Protein AF-A0A5V7VT67-F1 (afdb_monomer)

Radius of gyration: 18.57 Å; Cα contacts (8 Å, |Δi|>4): 199; chains: 1; bounding box: 47×38×55 Å

Secondary structure (DSSP, 8-state):
--THHHHHHHHHHHHTT----EEEPPHHHHHHHTTS--SSEEEETTEEEESSHHHHHHHHHHHHHHH--TTSTTHHHHHHHHHHHHHHHHTTT--SHHHHHHHTTTTTS-HHHHHHHSS--HHHHHHHHHHHHHH-S---HHHHHHHHHHHHHHTTT-----HHHHHHHHT-HHHHHHHHHHHH--

Sequence (186 aa):
MNDNIVQNIAHKLFLARSDMLEHELTEQELSFLLKEKSEGYCLKGNKLIFSSYEDRDHYVVRHYFSEIDSDRTDAEKTIILTAVSIWKKSLRGDRSTAGLFLSLYEDKINVWQALLTSECSQYEATFLADQFIKHSRNIDINSLFHFFSTIYNKYNKYVGTFILLGERLANSPQKCHEIINRFYSD

pLDDT: mean 88.52, std 9.09, range [41.62, 96.62]

Mean predicted aligned error: 5.44 Å

Solvent-accessible surface area (backbone atoms only — not comparable to full-atom values): 10599 Å² total; per-residue (Å²): 143,71,75,54,62,65,14,51,51,31,38,50,37,56,75,66,69,49,96,56,53,63,44,82,48,52,75,68,56,46,66,55,55,75,77,53,88,72,76,52,40,49,76,59,88,62,28,44,33,36,75,42,69,66,41,32,40,57,30,29,35,49,42,60,54,74,73,53,66,74,87,46,97,58,25,70,62,53,50,54,53,47,32,51,51,46,41,69,65,29,78,84,80,61,77,40,58,29,6,48,40,50,36,77,36,58,92,78,45,62,63,70,59,51,44,72,73,43,92,58,51,71,64,56,34,34,45,45,49,21,17,21,56,56,52,39,96,67,88,56,63,67,62,51,52,51,51,49,54,49,45,19,68,75,51,81,67,45,79,71,64,57,65,42,43,49,61,52,42,74,79,30,65,67,60,50,52,53,53,53,48,55,77,72,52,130

Nearest PDB structures (foldseek):
  7bdv-assembly1_A  TM=3.987E-01  e=2.843E+00  Sulfobacillus thermosulfidooxidans

Organism: Salmonella hadar (NCBI:txid149385)

Foldseek 3Di:
DQLVLLLVVLQVCLQVLDPAQKDQADPVSVVSVVPDDDDQWDDDPRMIGGPDNVSSLLSPLVSVVVVQDCVDPCRLQVLLVVLLVSVVSNVPPDQASSLQSVQVCVVPDPLLVSLLPHPDDLQSSLSSVLNVVLNHPDDDLVSVVVSQVSSCVVPVRDRYDRVSNVVNVVPPVVVVVVNVVVVVPD

Structure (mmCIF, N/CA/C/O backbone):
data_AF-A0A5V7VT67-F1
#
_entry.id   AF-A0A5V7VT67-F1
#
loop_
_atom_site.group_PDB
_atom_site.id
_atom_site.type_symbol
_atom_site.label_atom_id
_atom_site.label_alt_id
_atom_site.label_comp_id
_atom_site.label_asym_id
_atom_site.label_entity_id
_atom_site.label_seq_id
_atom_site.pdbx_PDB_ins_code
_atom_site.Cartn_x
_atom_site.Cartn_y
_atom_site.Cartn_z
_atom_site.occupancy
_atom_site.B_iso_or_equiv
_atom_site.auth_seq_id
_atom_site.auth_comp_id
_atom_site.auth_asym_id
_atom_site.auth_atom_id
_atom_site.pdbx_PDB_model_num
ATOM 1 N N . MET A 1 1 ? -22.131 6.651 6.616 1.00 41.62 1 MET A N 1
ATOM 2 C CA . MET A 1 1 ? -21.021 7.522 7.059 1.00 41.62 1 MET A CA 1
ATOM 3 C C . MET A 1 1 ? -20.444 6.956 8.362 1.00 41.62 1 MET A C 1
ATOM 5 O O . MET A 1 1 ? -20.386 7.656 9.360 1.00 41.62 1 MET A O 1
ATOM 9 N N . ASN A 1 2 ? -20.087 5.666 8.353 1.00 47.50 2 ASN A N 1
ATOM 10 C CA . ASN A 1 2 ? -19.849 4.855 9.560 1.00 47.50 2 ASN A CA 1
ATOM 11 C C . ASN A 1 2 ? -18.431 4.265 9.621 1.00 47.50 2 ASN A C 1
ATOM 13 O O . ASN A 1 2 ? -17.873 4.111 10.695 1.00 47.50 2 ASN A O 1
ATOM 17 N N . ASP A 1 3 ? -17.777 4.128 8.470 1.00 58.66 3 ASP A N 1
ATOM 18 C CA . ASP A 1 3 ? -16.381 3.704 8.343 1.00 58.66 3 ASP A CA 1
ATOM 19 C C . ASP A 1 3 ? -15.344 4.630 9.022 1.00 58.66 3 ASP A C 1
ATOM 21 O O . ASP A 1 3 ? -14.165 4.298 9.074 1.00 58.66 3 ASP A O 1
ATOM 25 N N . ASN A 1 4 ? -15.742 5.781 9.573 1.00 81.19 4 ASN A N 1
ATOM 26 C CA . ASN A 1 4 ? -14.805 6.812 10.022 1.00 81.19 4 ASN A CA 1
ATOM 27 C C . ASN A 1 4 ? -14.192 6.539 11.414 1.00 81.19 4 ASN A C 1
ATOM 29 O O . ASN A 1 4 ? -13.040 6.885 11.651 1.00 81.19 4 ASN A O 1
ATOM 33 N N . ILE A 1 5 ? -14.907 5.913 12.360 1.00 90.25 5 ILE A N 1
ATOM 34 C CA . ILE A 1 5 ? -14.393 5.791 13.743 1.00 90.25 5 ILE A CA 1
ATOM 35 C C . ILE A 1 5 ? -13.188 4.846 13.801 1.00 90.25 5 ILE A C 1
ATOM 37 O O . ILE A 1 5 ? -12.130 5.232 14.299 1.00 90.25 5 ILE A O 1
ATOM 41 N N . VAL A 1 6 ? -13.316 3.637 13.247 1.00 92.25 6 VAL A N 1
ATOM 42 C CA . VAL A 1 6 ? -12.220 2.652 13.233 1.00 92.25 6 VAL A CA 1
ATOM 43 C C . VAL A 1 6 ? -11.033 3.167 12.417 1.00 92.25 6 VAL A C 1
ATOM 45 O O . VAL A 1 6 ? -9.892 3.039 12.853 1.00 92.25 6 VAL A O 1
ATOM 48 N N . GLN A 1 7 ? -11.295 3.820 11.279 1.00 93.06 7 GLN A N 1
ATOM 49 C CA . GLN A 1 7 ? -10.270 4.465 10.452 1.00 93.06 7 GLN A CA 1
ATOM 50 C C . GLN A 1 7 ? -9.509 5.554 11.212 1.00 93.06 7 GLN A C 1
ATOM 52 O O . GLN A 1 7 ? -8.279 5.547 11.220 1.00 93.06 7 GLN A O 1
ATOM 57 N N . ASN A 1 8 ? -10.215 6.438 11.922 1.00 92.44 8 ASN A N 1
ATOM 58 C CA . ASN A 1 8 ? -9.595 7.478 12.744 1.00 92.44 8 ASN A CA 1
ATOM 59 C C . ASN A 1 8 ? -8.757 6.891 13.878 1.00 92.44 8 ASN A C 1
ATOM 61 O O . ASN A 1 8 ? -7.679 7.401 14.173 1.00 92.44 8 ASN A O 1
ATOM 65 N N . ILE A 1 9 ? -9.232 5.827 14.526 1.00 93.25 9 ILE A N 1
ATOM 66 C CA . ILE A 1 9 ? -8.475 5.138 15.576 1.00 93.25 9 ILE A CA 1
ATOM 67 C C . ILE A 1 9 ? -7.206 4.510 14.988 1.00 93.25 9 ILE A C 1
ATOM 69 O O . ILE A 1 9 ? -6.116 4.732 15.517 1.00 93.25 9 ILE A O 1
ATOM 73 N N . ALA A 1 10 ? -7.322 3.781 13.875 1.00 92.69 10 ALA A N 1
ATOM 74 C CA . ALA A 1 10 ? -6.186 3.169 13.189 1.00 92.69 10 ALA A CA 1
ATOM 75 C C . ALA A 1 10 ? -5.144 4.221 12.789 1.00 92.69 10 ALA A C 1
ATOM 77 O O . ALA A 1 10 ? -3.955 4.064 13.071 1.00 92.69 10 ALA A O 1
ATOM 78 N N . HIS A 1 11 ? -5.595 5.330 12.200 1.00 92.62 11 HIS A N 1
ATOM 79 C CA . HIS A 1 11 ? -4.742 6.447 11.806 1.00 92.62 11 HIS A CA 1
ATOM 80 C C . HIS A 1 11 ? -4.062 7.119 13.000 1.00 92.62 11 HIS A C 1
ATOM 82 O O . HIS A 1 11 ? -2.856 7.357 12.957 1.00 92.62 11 HIS A O 1
ATOM 88 N N . LYS A 1 12 ? -4.782 7.350 14.106 1.00 92.31 12 LYS A N 1
ATOM 89 C CA . LYS A 1 12 ? -4.193 7.863 15.355 1.00 92.31 12 LYS A CA 1
ATOM 90 C C . LYS A 1 12 ? -3.083 6.946 15.869 1.00 92.31 12 LYS A C 1
ATOM 92 O O . LYS A 1 12 ? -1.998 7.434 16.184 1.00 92.31 12 LYS A O 1
ATOM 97 N N . LEU A 1 13 ? -3.324 5.633 15.930 1.00 90.56 13 LEU A N 1
ATOM 98 C CA . LEU A 1 13 ? -2.317 4.654 16.361 1.00 90.56 13 LEU A CA 1
ATOM 99 C C . LEU A 1 13 ? -1.099 4.644 15.426 1.00 90.56 13 LEU A C 1
ATOM 101 O O . LEU A 1 13 ? 0.042 4.638 15.894 1.00 90.56 13 LEU A O 1
ATOM 105 N N . PHE A 1 14 ? -1.338 4.714 14.116 1.00 89.69 14 PHE A N 1
ATOM 106 C CA . PHE A 1 14 ? -0.296 4.807 13.096 1.00 89.69 14 PHE A CA 1
ATOM 107 C C . PHE A 1 14 ? 0.573 6.061 13.271 1.00 89.69 14 PHE A C 1
ATOM 109 O O . PHE A 1 14 ? 1.803 5.979 13.314 1.00 89.69 14 PHE A O 1
ATOM 116 N N . LEU A 1 15 ? -0.048 7.231 13.451 1.00 88.81 15 LEU A N 1
ATOM 117 C CA . LEU A 1 15 ? 0.659 8.498 13.655 1.00 88.81 15 LEU A CA 1
ATOM 118 C C . LEU A 1 15 ? 1.426 8.551 14.977 1.00 88.81 15 LEU A C 1
ATOM 120 O O . LEU A 1 15 ? 2.502 9.153 15.027 1.00 88.81 15 LEU A O 1
ATOM 124 N N . ALA A 1 16 ? 0.910 7.900 16.021 1.00 87.06 16 ALA A N 1
ATOM 125 C CA . ALA A 1 16 ? 1.591 7.770 17.304 1.00 87.06 16 ALA A CA 1
ATOM 126 C C . ALA A 1 16 ? 2.873 6.922 17.217 1.00 87.06 16 ALA A C 1
ATOM 128 O O . ALA A 1 16 ? 3.646 6.908 18.174 1.00 87.06 16 ALA A O 1
ATOM 129 N N . ARG A 1 17 ? 3.123 6.244 16.080 1.00 73.69 17 ARG A N 1
ATOM 130 C CA . ARG A 1 17 ? 4.241 5.300 15.885 1.00 73.69 17 ARG A CA 1
ATOM 131 C C . ARG A 1 17 ? 4.293 4.256 16.998 1.00 73.69 17 ARG A C 1
ATOM 133 O O . ARG A 1 17 ? 5.369 3.885 17.463 1.00 73.69 17 ARG A O 1
ATOM 140 N N . SER A 1 18 ? 3.113 3.857 17.457 1.00 67.50 18 SER A N 1
ATOM 141 C CA . SER A 1 18 ? 2.959 2.895 18.528 1.00 67.50 18 SER A CA 1
ATOM 142 C C . SER A 1 18 ? 2.913 1.491 17.936 1.00 67.50 18 SER A C 1
ATOM 144 O O . SER A 1 18 ? 2.167 1.246 16.986 1.00 67.50 18 SER A O 1
ATOM 146 N N . ASP A 1 19 ? 3.636 0.554 18.545 1.00 73.62 19 ASP A N 1
ATOM 147 C CA . ASP A 1 19 ? 3.486 -0.889 18.296 1.00 73.62 19 ASP A CA 1
ATOM 148 C C . ASP A 1 19 ? 2.184 -1.437 18.929 1.00 73.62 19 ASP A C 1
ATOM 150 O O . ASP A 1 19 ? 2.008 -2.634 19.141 1.00 73.62 19 ASP A O 1
ATOM 154 N N . MET A 1 20 ? 1.251 -0.549 19.286 1.00 84.38 20 MET A N 1
ATOM 155 C CA . MET A 1 20 ? -0.040 -0.909 19.852 1.00 84.38 20 MET A CA 1
ATOM 156 C C . MET A 1 20 ? -1.052 -1.201 18.747 1.00 84.38 20 MET A C 1
ATOM 158 O O . MET A 1 20 ? -1.297 -0.389 17.853 1.00 84.38 20 MET A O 1
ATOM 162 N N . LEU A 1 21 ? -1.694 -2.359 18.881 1.00 90.00 21 LEU A N 1
ATOM 163 C CA . LEU A 1 21 ? -2.899 -2.740 18.145 1.00 90.00 21 LEU A CA 1
ATOM 164 C C . LEU A 1 21 ? -4.177 -2.414 18.924 1.00 90.00 21 LEU A C 1
ATOM 166 O O . LEU A 1 21 ? -5.271 -2.696 18.448 1.00 90.00 21 LEU A O 1
ATOM 170 N N . GLU A 1 22 ? -4.052 -1.842 20.120 1.00 93.44 22 GLU A N 1
ATOM 171 C CA . GLU A 1 22 ? -5.179 -1.534 20.990 1.00 93.44 22 GLU A CA 1
ATOM 172 C C . GLU A 1 22 ? -5.379 -0.031 21.183 1.00 93.44 22 GLU A C 1
ATOM 174 O O . GLU A 1 22 ? -4.426 0.745 21.254 1.00 93.44 22 GLU A O 1
ATOM 179 N N . HIS A 1 23 ? -6.645 0.361 21.299 1.00 94.00 23 HIS A N 1
ATOM 180 C CA . HIS A 1 23 ? -7.065 1.712 21.631 1.00 94.00 23 HIS A CA 1
ATOM 181 C C . HIS A 1 23 ? -8.151 1.673 22.702 1.00 94.00 23 HIS A C 1
ATOM 183 O O . HIS A 1 23 ? -9.117 0.916 22.588 1.00 94.00 23 HIS A O 1
ATOM 189 N N . GLU A 1 24 ? -7.991 2.499 23.732 1.00 95.19 24 GLU A N 1
ATOM 190 C CA . GLU A 1 24 ? -9.027 2.724 24.731 1.00 95.19 24 GLU A CA 1
ATOM 191 C C . GLU A 1 24 ? -10.097 3.657 24.163 1.00 95.19 24 GLU A C 1
ATOM 193 O O . GLU A 1 24 ? -9.800 4.762 23.717 1.00 95.19 24 GLU A O 1
ATOM 198 N N . LEU A 1 25 ? -11.336 3.178 24.155 1.00 93.50 25 LEU A N 1
ATOM 199 C CA . LEU A 1 25 ? -12.493 3.846 23.584 1.00 93.50 25 LEU A CA 1
ATOM 200 C C . LEU A 1 25 ? -13.140 4.763 24.612 1.00 93.50 25 LEU A C 1
ATOM 202 O O . LEU A 1 25 ? -13.352 4.392 25.771 1.00 93.50 25 LEU A O 1
ATOM 206 N N . THR A 1 26 ? -13.567 5.928 24.145 1.00 92.88 26 THR A N 1
ATOM 207 C CA . THR A 1 26 ? -14.557 6.735 24.859 1.00 92.88 26 THR A CA 1
ATOM 208 C C . THR A 1 26 ? -15.915 6.026 24.879 1.00 92.88 26 THR A C 1
ATOM 210 O O . THR A 1 26 ? -16.225 5.207 24.009 1.00 92.88 26 THR A O 1
ATOM 213 N N . GLU A 1 27 ? -16.777 6.371 25.842 1.00 89.75 27 GLU A N 1
ATOM 214 C CA . GLU A 1 27 ? -18.148 5.834 25.903 1.00 89.75 27 GLU A CA 1
ATOM 215 C C . GLU A 1 27 ? -18.918 6.073 24.596 1.00 89.75 27 GLU A C 1
ATOM 217 O O . GLU A 1 27 ? -19.663 5.207 24.131 1.00 89.75 27 GLU A O 1
ATOM 222 N N . GLN A 1 28 ? -18.687 7.230 23.966 1.00 88.94 28 GLN A N 1
ATOM 223 C CA . GLN A 1 28 ? -19.286 7.570 22.684 1.00 88.94 28 GLN A CA 1
ATOM 224 C C . GLN A 1 28 ? -18.809 6.616 21.582 1.00 88.94 28 GLN A C 1
ATOM 226 O O . GLN A 1 28 ? -19.652 6.004 20.926 1.00 88.94 28 GLN A O 1
ATOM 231 N N . GLU A 1 29 ? -17.498 6.434 21.397 1.00 90.81 29 GLU A N 1
ATOM 232 C CA . GLU A 1 29 ? -16.946 5.522 20.380 1.00 90.81 29 GLU A CA 1
ATOM 233 C C . GLU A 1 29 ? -17.426 4.081 20.594 1.00 90.81 29 GLU A C 1
ATOM 235 O O . GLU A 1 29 ? -17.870 3.434 19.644 1.00 90.81 29 GLU A O 1
ATOM 240 N N . LEU A 1 30 ? -17.431 3.600 21.841 1.00 89.94 30 LEU A N 1
ATOM 241 C CA . LEU A 1 30 ? -17.922 2.263 22.178 1.00 89.94 30 LEU A CA 1
ATOM 242 C C . LEU A 1 30 ? -19.398 2.084 21.790 1.00 89.94 30 LEU A C 1
ATOM 244 O O . LEU A 1 30 ? -19.764 1.067 21.200 1.00 89.94 30 LEU A O 1
ATOM 248 N N . SER A 1 31 ? -20.246 3.079 22.068 1.00 87.19 31 SER A N 1
ATOM 249 C CA . SER A 1 31 ? -21.679 3.016 21.750 1.00 87.19 31 SER A CA 1
ATOM 250 C C . SER A 1 31 ? -21.968 2.910 20.246 1.00 87.19 31 SER A C 1
ATOM 252 O O . SER A 1 31 ? -22.955 2.280 19.849 1.00 87.19 31 SER A O 1
ATOM 254 N N . PHE A 1 32 ? -21.108 3.503 19.411 1.00 85.81 32 PHE A N 1
ATOM 255 C CA . PHE A 1 32 ? -21.197 3.402 17.957 1.00 85.81 32 PHE A CA 1
ATOM 256 C C . PHE A 1 32 ? -20.703 2.041 17.465 1.00 85.81 32 PHE A C 1
ATOM 258 O O . PHE A 1 32 ? -21.410 1.373 16.711 1.00 85.81 32 PHE A O 1
ATOM 265 N N . LEU A 1 33 ? -19.539 1.599 17.944 1.00 87.25 33 LEU A N 1
ATOM 266 C CA . LEU A 1 33 ? -18.885 0.377 17.467 1.00 87.25 33 LEU A CA 1
ATOM 267 C C . LEU A 1 33 ? -19.637 -0.905 17.844 1.00 87.25 33 LEU A C 1
ATOM 269 O O . LEU A 1 33 ? -19.573 -1.882 17.104 1.00 87.25 33 LEU A O 1
ATOM 273 N N . LEU A 1 34 ? -20.401 -0.908 18.942 1.00 83.12 34 LEU A N 1
ATOM 274 C CA . LEU A 1 34 ? -21.242 -2.051 19.335 1.00 83.12 34 LEU A CA 1
ATOM 275 C C . LEU A 1 34 ? -22.323 -2.414 18.302 1.00 83.12 34 LEU A C 1
ATOM 277 O O . LEU A 1 34 ? -22.901 -3.497 18.379 1.00 83.12 34 LEU A O 1
ATOM 281 N N . LYS A 1 35 ? -22.629 -1.516 17.361 1.00 76.31 35 LYS A N 1
ATOM 282 C CA . LYS A 1 35 ? -23.665 -1.711 16.336 1.00 76.31 35 LYS A CA 1
ATOM 283 C C . LYS A 1 35 ? -23.096 -2.127 14.979 1.00 76.31 35 LYS A C 1
ATOM 285 O O . LYS A 1 35 ? -23.872 -2.360 14.054 1.00 76.31 35 LYS A O 1
ATOM 290 N N . GLU A 1 36 ? -21.775 -2.199 14.846 1.00 71.12 36 GLU A N 1
ATOM 291 C CA . GLU A 1 36 ? -21.097 -2.449 13.576 1.00 71.12 36 GLU A CA 1
ATOM 292 C C . GLU A 1 36 ? -20.563 -3.876 13.478 1.00 71.12 36 GLU A C 1
ATOM 294 O O . GLU A 1 36 ? -20.222 -4.522 14.470 1.00 71.12 36 GLU A O 1
ATOM 299 N N . LYS A 1 37 ? -20.494 -4.384 12.245 1.00 72.69 37 LYS A N 1
ATOM 300 C CA . LYS A 1 37 ? -19.852 -5.665 11.971 1.00 72.69 37 LYS A CA 1
ATOM 301 C C . LYS A 1 37 ? -18.341 -5.463 12.048 1.00 72.69 37 LYS A C 1
ATOM 303 O O . LYS A 1 37 ? -17.787 -4.686 11.280 1.00 72.69 37 LYS A O 1
ATOM 308 N N . SER A 1 38 ? -17.685 -6.188 12.944 1.00 76.12 38 SER A N 1
ATOM 309 C CA . SER A 1 38 ? -16.236 -6.125 13.095 1.00 76.12 38 SER A CA 1
ATOM 310 C C . SER A 1 38 ? -15.533 -7.023 12.072 1.00 76.12 38 SER A C 1
ATOM 312 O O . SER A 1 38 ? -15.756 -8.236 12.053 1.00 76.12 38 SER A O 1
ATOM 314 N N . GLU A 1 39 ? -14.659 -6.444 11.254 1.00 85.38 39 GLU A N 1
ATOM 315 C CA . GLU A 1 39 ? -13.743 -7.161 10.360 1.00 85.38 39 GLU A CA 1
ATOM 316 C C . GLU A 1 39 ? -12.315 -6.682 10.642 1.00 85.38 39 GLU A C 1
ATOM 318 O O . GLU A 1 39 ? -12.064 -5.480 10.696 1.00 85.38 39 GLU A O 1
ATOM 323 N N . GLY A 1 40 ? -11.383 -7.596 10.913 1.00 89.56 40 GLY A N 1
ATOM 324 C CA . GLY A 1 40 ? -9.996 -7.242 11.251 1.00 89.56 40 GLY A CA 1
ATOM 325 C C . GLY A 1 40 ? -9.779 -6.646 12.656 1.00 89.56 40 GLY A C 1
ATOM 326 O O . GLY A 1 40 ? -8.642 -6.402 13.052 1.00 89.56 40 GLY A O 1
ATOM 327 N N . TYR A 1 41 ? -10.820 -6.463 13.474 1.00 92.31 41 TYR A N 1
ATOM 328 C CA . TYR A 1 41 ? -10.697 -6.034 14.876 1.00 92.31 41 TYR A CA 1
ATOM 329 C C . TYR A 1 41 ? -11.755 -6.688 15.772 1.00 92.31 41 TYR A C 1
ATOM 331 O O . TYR A 1 41 ? -12.722 -7.272 15.287 1.00 92.31 41 TYR A O 1
ATOM 339 N N . CYS A 1 42 ? -11.591 -6.575 17.090 1.00 92.31 42 CYS A N 1
ATOM 340 C CA . CYS A 1 42 ? -12.600 -6.951 18.075 1.00 92.31 42 CYS A CA 1
ATOM 341 C C . CYS A 1 42 ? -12.735 -5.897 19.184 1.00 92.31 42 CYS A C 1
ATOM 343 O O . CYS A 1 42 ? -11.854 -5.057 19.384 1.00 92.31 42 CYS A O 1
ATOM 345 N N . LEU A 1 43 ? -13.858 -5.943 19.905 1.00 92.88 43 LEU A N 1
ATOM 346 C CA . LEU A 1 43 ? -14.099 -5.120 21.089 1.00 92.88 43 LEU A CA 1
ATOM 347 C C . LEU A 1 43 ? -13.943 -5.974 22.349 1.00 92.88 43 LEU A C 1
ATOM 349 O O . LEU A 1 43 ? -14.569 -7.030 22.468 1.00 92.88 43 LEU A O 1
ATOM 353 N N . LYS A 1 44 ? -13.133 -5.517 23.307 1.00 90.88 44 LYS A N 1
ATOM 354 C CA . LYS A 1 44 ? -12.950 -6.181 24.606 1.00 90.88 44 LYS A CA 1
ATOM 355 C C . LYS A 1 44 ? -13.018 -5.154 25.731 1.00 90.88 44 LYS A C 1
ATOM 357 O O . LYS A 1 44 ? -12.085 -4.383 25.935 1.00 90.88 44 LYS A O 1
ATOM 362 N N . GLY A 1 45 ? -14.123 -5.158 26.476 1.00 89.06 45 GLY A N 1
ATOM 363 C CA . GLY A 1 45 ? -14.395 -4.113 27.465 1.00 89.06 45 GLY A CA 1
ATOM 364 C C . GLY A 1 45 ? -14.538 -2.753 26.779 1.00 89.06 45 GLY A C 1
ATOM 365 O O . GLY A 1 45 ? -15.305 -2.626 25.830 1.00 89.06 45 GLY A O 1
ATOM 366 N N . ASN A 1 46 ? -13.768 -1.762 27.227 1.00 92.56 46 ASN A N 1
ATOM 367 C CA . ASN A 1 46 ? -13.692 -0.433 26.618 1.00 92.56 46 ASN A CA 1
ATOM 368 C C . ASN A 1 46 ? -12.563 -0.310 25.579 1.00 92.56 46 ASN A C 1
ATOM 370 O O . ASN A 1 46 ? -12.120 0.797 25.307 1.00 92.56 46 ASN A O 1
ATOM 374 N N . LYS A 1 47 ? -12.060 -1.412 25.013 1.00 94.31 47 LYS A N 1
ATOM 375 C CA . LYS A 1 47 ? -10.973 -1.374 24.027 1.00 94.31 47 LYS A CA 1
ATOM 376 C C . LYS A 1 47 ? -11.412 -1.864 22.656 1.00 94.31 47 LYS A C 1
ATOM 378 O O . LYS A 1 47 ? -12.115 -2.871 22.560 1.00 94.31 47 LYS A O 1
ATOM 383 N N . LEU A 1 48 ? -10.909 -1.203 21.616 1.00 94.31 48 LEU A N 1
ATOM 384 C CA . LEU A 1 48 ? -10.819 -1.748 20.262 1.00 94.31 48 LEU A CA 1
ATOM 385 C C . LEU A 1 48 ? -9.433 -2.364 20.080 1.00 94.31 48 LEU A C 1
ATOM 387 O O . LEU A 1 48 ? -8.435 -1.719 20.395 1.00 94.31 48 LEU A O 1
ATOM 391 N N . ILE A 1 49 ? -9.375 -3.597 19.581 1.00 94.56 49 ILE A N 1
ATOM 392 C CA . ILE A 1 49 ? -8.129 -4.337 19.361 1.00 94.56 49 ILE A CA 1
ATOM 393 C C . ILE A 1 49 ? -8.098 -4.838 17.917 1.00 94.56 49 ILE A C 1
ATOM 395 O O . ILE A 1 49 ? -8.930 -5.659 17.532 1.00 94.56 49 ILE A O 1
ATOM 399 N N . PHE A 1 50 ? -7.146 -4.356 17.120 1.00 93.69 50 PHE A N 1
ATOM 400 C CA . PHE A 1 50 ? -6.875 -4.884 15.782 1.00 93.69 50 PHE A CA 1
ATOM 401 C C . PHE A 1 50 ? -6.269 -6.287 15.876 1.00 93.69 50 PHE A C 1
ATOM 403 O O . PHE A 1 50 ? -5.448 -6.563 16.752 1.00 93.69 50 PHE A O 1
ATOM 410 N N . SER A 1 51 ? -6.675 -7.177 14.972 1.00 93.00 51 SER A N 1
ATOM 411 C CA . SER A 1 51 ? -6.246 -8.584 14.987 1.00 93.00 51 SER A CA 1
ATOM 412 C C . SER A 1 51 ? -4.789 -8.741 14.545 1.00 93.00 51 SER A C 1
ATOM 414 O O . SER A 1 51 ? -4.088 -9.638 15.011 1.00 93.00 51 SER A O 1
ATOM 416 N N . SER A 1 52 ? -4.316 -7.838 13.688 1.00 91.25 52 SER A N 1
ATOM 417 C CA . SER A 1 52 ? -2.936 -7.762 13.228 1.00 91.25 52 SER A CA 1
ATOM 418 C C . SER A 1 52 ? -2.568 -6.330 12.818 1.00 91.25 52 SER A C 1
ATOM 420 O O . SER A 1 52 ? -3.428 -5.451 12.717 1.00 91.25 52 SER A O 1
ATOM 422 N N . TYR A 1 53 ? -1.278 -6.091 12.560 1.00 88.69 53 TYR A N 1
ATOM 423 C CA . TYR A 1 53 ? -0.828 -4.837 11.948 1.00 88.69 53 TYR A CA 1
ATOM 424 C C . TYR A 1 53 ? -1.420 -4.644 10.552 1.00 88.69 53 TYR A C 1
ATOM 426 O O . TYR A 1 53 ? -1.843 -3.543 10.236 1.00 88.69 53 TYR A O 1
ATOM 434 N N . GLU A 1 54 ? -1.529 -5.713 9.764 1.00 89.19 54 GLU A N 1
ATOM 435 C CA . GLU A 1 54 ? -2.122 -5.667 8.427 1.00 89.19 54 GLU A CA 1
ATOM 436 C C . GLU A 1 54 ? -3.596 -5.247 8.479 1.00 89.19 54 GLU A C 1
ATOM 438 O O . GLU A 1 54 ? -4.014 -4.364 7.732 1.00 89.19 54 GLU A O 1
ATOM 443 N N . ASP A 1 55 ? -4.358 -5.783 9.437 1.00 91.62 55 ASP A N 1
ATOM 444 C CA . ASP A 1 55 ? -5.745 -5.367 9.655 1.00 91.62 55 ASP A CA 1
AT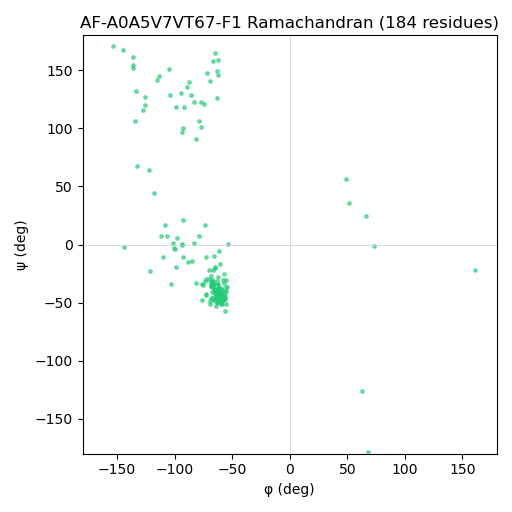OM 445 C C . ASP A 1 55 ? -5.838 -3.889 10.040 1.00 91.62 55 ASP A C 1
ATOM 447 O O . ASP A 1 55 ? -6.661 -3.159 9.492 1.00 91.62 55 ASP A O 1
ATOM 451 N N . ARG A 1 56 ? -4.981 -3.414 10.954 1.00 91.62 56 ARG A N 1
ATOM 452 C CA . ARG A 1 56 ? -4.914 -1.985 11.297 1.00 91.62 56 ARG A CA 1
ATOM 453 C C . ARG A 1 56 ? -4.592 -1.148 10.061 1.00 91.62 56 ARG A C 1
ATOM 455 O O . ARG A 1 56 ? -5.250 -0.138 9.812 1.00 91.62 56 ARG A O 1
ATOM 462 N N . ASP A 1 57 ? -3.591 -1.556 9.294 1.00 91.94 57 ASP A N 1
ATOM 463 C CA . ASP A 1 57 ? -3.082 -0.806 8.153 1.00 91.94 57 ASP A CA 1
ATOM 464 C C . ASP A 1 57 ? -4.126 -0.731 7.028 1.00 91.94 57 ASP A C 1
ATOM 466 O O . ASP A 1 57 ? -4.251 0.317 6.395 1.00 91.94 57 ASP A O 1
ATOM 470 N N . HIS A 1 58 ? -4.992 -1.740 6.867 1.00 92.62 58 HIS A N 1
ATOM 471 C CA . HIS A 1 58 ? -6.181 -1.650 6.009 1.00 92.62 58 HIS A CA 1
ATOM 472 C C . HIS A 1 58 ? -7.102 -0.478 6.377 1.00 92.62 58 HIS A C 1
ATOM 474 O O . HIS A 1 58 ? -7.616 0.206 5.487 1.00 92.62 58 HIS A O 1
ATOM 480 N N . TYR A 1 59 ? -7.303 -0.202 7.666 1.00 93.31 59 TYR A N 1
ATOM 481 C CA . TYR A 1 59 ? -8.081 0.957 8.111 1.00 93.31 59 TYR A CA 1
ATOM 482 C C . TYR A 1 59 ? -7.304 2.272 7.963 1.00 93.31 59 TYR A C 1
ATOM 484 O O . TYR A 1 59 ? -7.899 3.283 7.589 1.00 93.31 59 TYR A O 1
ATOM 492 N N . VAL A 1 60 ? -5.983 2.265 8.174 1.00 93.12 60 VAL A N 1
ATOM 493 C CA . VAL A 1 60 ? -5.120 3.441 7.938 1.00 93.12 60 VAL A CA 1
ATOM 494 C C . VAL A 1 60 ? -5.202 3.889 6.482 1.00 93.12 60 VAL A C 1
ATOM 496 O O . VAL A 1 60 ? -5.421 5.067 6.208 1.00 93.12 60 VAL A O 1
ATOM 499 N N . VAL A 1 61 ? -5.046 2.969 5.527 1.00 94.62 61 VAL A N 1
ATOM 500 C CA . VAL A 1 61 ? -5.045 3.343 4.107 1.00 94.62 61 VAL A CA 1
ATOM 501 C C . VAL A 1 61 ? -6.417 3.813 3.638 1.00 94.62 61 VAL A C 1
ATOM 503 O O . VAL A 1 61 ? -6.488 4.713 2.806 1.00 94.62 61 VAL A O 1
ATOM 506 N N . ARG A 1 62 ? -7.507 3.271 4.202 1.00 93.50 62 ARG A N 1
ATOM 507 C CA . ARG A 1 62 ? -8.870 3.737 3.914 1.00 93.50 62 ARG A CA 1
ATOM 508 C C . ARG A 1 62 ? -9.117 5.148 4.435 1.00 93.50 62 ARG A C 1
ATOM 510 O O . ARG A 1 62 ? -9.771 5.914 3.736 1.00 93.50 62 ARG A O 1
ATOM 517 N N . HIS A 1 63 ? -8.555 5.497 5.596 1.00 93.94 63 HIS A N 1
ATOM 518 C CA . HIS A 1 63 ? -8.591 6.867 6.103 1.00 93.94 63 HIS A CA 1
ATOM 519 C C . HIS A 1 63 ? -7.995 7.831 5.068 1.00 93.94 63 HIS A C 1
ATOM 521 O O . HIS A 1 63 ? -8.706 8.689 4.552 1.00 93.94 63 HIS A O 1
ATOM 527 N N . TYR A 1 64 ? -6.740 7.609 4.658 1.00 93.69 64 TYR A N 1
ATOM 528 C CA . TYR A 1 64 ? -6.085 8.435 3.634 1.00 93.69 64 TYR A CA 1
ATOM 529 C C . TYR A 1 64 ? -6.829 8.435 2.295 1.00 93.69 64 TYR A C 1
ATOM 531 O O . TYR A 1 64 ? -6.926 9.465 1.636 1.00 93.69 64 TYR A O 1
ATOM 539 N N . PHE A 1 65 ? -7.362 7.285 1.879 1.00 92.44 65 PHE A N 1
ATOM 540 C CA . PHE A 1 65 ? -8.147 7.175 0.652 1.00 92.44 65 PHE A CA 1
ATOM 541 C C . PHE A 1 65 ? -9.422 8.025 0.704 1.00 92.44 65 PHE A C 1
ATOM 543 O O . PHE A 1 65 ? -9.780 8.640 -0.293 1.00 92.44 65 PHE A O 1
ATOM 550 N N . SER A 1 66 ? -10.087 8.097 1.861 1.00 90.88 66 SER A N 1
ATOM 551 C CA . SER A 1 66 ? -11.309 8.891 2.040 1.00 90.88 66 SER A CA 1
ATOM 552 C C . SER A 1 66 ? -11.079 10.406 2.009 1.00 90.88 66 SER A C 1
ATOM 554 O O . SER A 1 66 ? -12.011 11.157 1.731 1.00 90.88 66 SER A O 1
ATOM 556 N N . GLU A 1 67 ? -9.849 10.855 2.271 1.00 89.19 67 GLU A N 1
ATOM 557 C CA . GLU A 1 67 ? -9.472 12.274 2.279 1.00 89.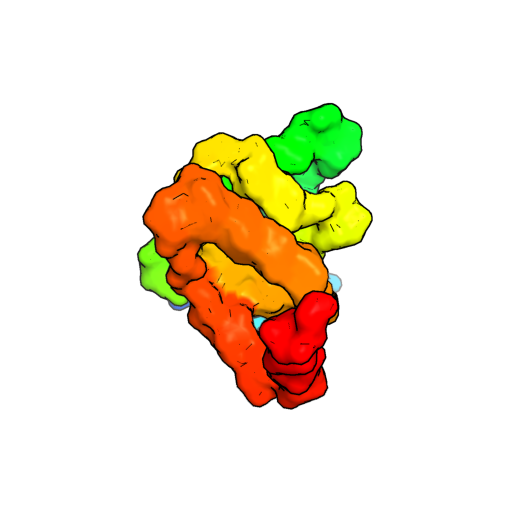19 67 GLU A CA 1
ATOM 558 C C . GLU A 1 67 ? -9.031 12.793 0.903 1.00 89.19 67 GLU A C 1
ATOM 560 O O . GLU A 1 67 ? -8.949 14.006 0.696 1.00 89.19 67 GLU A O 1
ATOM 565 N N . ILE A 1 68 ? -8.732 11.897 -0.043 1.00 88.62 68 ILE A N 1
ATOM 566 C CA . ILE A 1 68 ? -8.225 12.264 -1.366 1.00 88.62 68 ILE A CA 1
ATOM 567 C C . ILE A 1 68 ? -9.363 12.261 -2.380 1.00 88.62 68 ILE A C 1
ATOM 569 O O . ILE A 1 68 ? -9.954 11.232 -2.700 1.00 88.62 68 ILE A O 1
ATOM 573 N N . ASP A 1 69 ? -9.601 13.433 -2.958 1.00 84.94 69 ASP A N 1
ATOM 574 C CA . ASP A 1 69 ? -10.434 13.581 -4.143 1.00 84.94 69 ASP A CA 1
ATOM 575 C C . ASP A 1 69 ? -9.647 13.132 -5.386 1.00 84.94 69 ASP A C 1
ATOM 577 O O . ASP A 1 69 ? -8.777 13.851 -5.889 1.00 84.94 69 ASP A O 1
ATOM 581 N N . SER A 1 70 ? -9.923 11.910 -5.852 1.00 75.56 70 SER A N 1
ATOM 582 C CA . SER A 1 70 ? -9.213 11.297 -6.980 1.00 75.56 70 SER A CA 1
ATOM 583 C C . SER A 1 70 ? -9.553 11.898 -8.341 1.00 75.56 70 SER A C 1
ATOM 585 O O . SER A 1 70 ? -8.866 11.584 -9.309 1.00 75.56 70 SER A O 1
ATOM 587 N N . ASP A 1 71 ? -10.586 12.738 -8.423 1.00 79.69 71 ASP A N 1
ATOM 588 C CA . ASP A 1 71 ? -11.068 13.302 -9.689 1.00 79.69 71 ASP A CA 1
ATOM 589 C C . ASP A 1 71 ? -10.432 14.673 -9.984 1.00 79.69 71 ASP A C 1
ATOM 591 O O . ASP A 1 71 ? -10.677 15.291 -11.023 1.00 79.69 71 ASP A O 1
ATOM 595 N N . ARG A 1 72 ? -9.568 15.153 -9.081 1.00 82.06 72 ARG A N 1
ATOM 596 C CA . ARG A 1 72 ? -8.781 16.372 -9.272 1.00 82.06 72 ARG A CA 1
ATOM 597 C C . ARG A 1 72 ? -7.664 16.184 -10.293 1.00 82.06 72 ARG A C 1
ATOM 599 O O . ARG A 1 72 ? -7.011 15.147 -10.359 1.00 82.06 72 ARG A O 1
ATOM 606 N N . THR A 1 73 ? -7.359 17.257 -11.021 1.00 79.00 73 THR A N 1
ATOM 607 C CA . THR A 1 73 ? -6.310 17.302 -12.054 1.00 79.00 73 THR A CA 1
ATOM 608 C C . THR A 1 73 ? -4.913 16.923 -11.538 1.00 79.00 73 THR A C 1
ATOM 610 O O . THR A 1 73 ? -4.073 16.471 -12.309 1.00 79.00 73 THR A O 1
ATOM 613 N N . ASP A 1 74 ? -4.646 17.095 -10.243 1.00 85.25 74 ASP A N 1
ATOM 614 C CA . ASP A 1 74 ? -3.377 16.794 -9.572 1.00 85.25 74 ASP A CA 1
ATOM 615 C C . ASP A 1 74 ? -3.447 15.566 -8.643 1.00 85.25 74 ASP A C 1
ATOM 617 O O . ASP A 1 74 ? -2.558 15.362 -7.806 1.00 85.25 74 ASP A O 1
ATOM 621 N N . ALA A 1 75 ? -4.478 14.726 -8.794 1.00 87.75 75 ALA A N 1
ATOM 622 C CA . ALA A 1 75 ? -4.701 13.558 -7.946 1.00 87.75 75 ALA A CA 1
ATOM 623 C C . ALA A 1 75 ? -3.496 12.607 -7.930 1.00 87.75 75 ALA A C 1
ATOM 625 O O . ALA A 1 75 ? -3.056 12.208 -6.856 1.00 87.75 75 ALA A O 1
ATOM 626 N N . GLU A 1 76 ? -2.896 12.302 -9.087 1.00 93.00 76 GLU A N 1
ATOM 627 C CA . GLU A 1 76 ? -1.740 11.397 -9.169 1.00 93.00 76 GLU A CA 1
ATOM 628 C C . GLU A 1 76 ? -0.554 11.906 -8.333 1.00 93.00 76 GLU A C 1
ATOM 630 O O . GLU A 1 76 ? 0.001 11.167 -7.516 1.00 93.00 76 GLU A O 1
ATOM 635 N N . LYS A 1 77 ? -0.219 13.200 -8.448 1.00 93.25 77 LYS A N 1
ATOM 636 C CA . LYS A 1 77 ? 0.842 13.822 -7.640 1.00 93.25 77 LYS A CA 1
ATOM 637 C C . LYS A 1 77 ? 0.519 13.735 -6.147 1.00 93.25 77 LYS A C 1
ATOM 639 O O . LYS A 1 77 ? 1.390 13.385 -5.350 1.00 93.25 77 LYS A O 1
ATOM 644 N N . THR A 1 78 ? -0.725 14.019 -5.771 1.00 94.44 78 THR A N 1
ATOM 645 C CA . THR A 1 78 ? -1.190 13.967 -4.376 1.00 94.44 78 THR A CA 1
ATOM 646 C C . THR A 1 78 ? -1.131 12.550 -3.802 1.00 94.44 78 THR A C 1
ATOM 648 O O . THR A 1 78 ? -0.688 12.364 -2.666 1.00 94.44 78 THR A O 1
ATOM 651 N N . ILE A 1 79 ? -1.503 11.541 -4.591 1.00 96.00 79 ILE A N 1
ATOM 652 C CA . ILE A 1 79 ? -1.443 10.125 -4.212 1.00 96.00 79 ILE A CA 1
ATOM 653 C C . ILE A 1 79 ? 0.011 9.715 -3.964 1.00 96.00 79 ILE A C 1
ATOM 655 O O . ILE A 1 79 ? 0.320 9.192 -2.893 1.00 96.00 79 ILE A O 1
ATOM 659 N N . ILE A 1 80 ? 0.931 10.011 -4.887 1.00 96.31 80 ILE A N 1
ATOM 660 C CA . ILE A 1 80 ? 2.348 9.656 -4.709 1.00 96.31 80 ILE A CA 1
ATOM 661 C C . ILE A 1 80 ? 2.957 10.369 -3.494 1.00 96.31 80 ILE A C 1
ATOM 663 O O . ILE A 1 80 ? 3.623 9.730 -2.679 1.00 96.31 80 ILE A O 1
ATOM 667 N N . LEU A 1 81 ? 2.690 11.666 -3.306 1.00 94.81 81 LEU A N 1
ATOM 668 C CA . LEU A 1 81 ? 3.177 12.406 -2.133 1.00 94.81 81 LEU A CA 1
ATOM 669 C C . LEU A 1 81 ? 2.622 11.842 -0.819 1.00 94.81 81 LEU A C 1
ATOM 671 O O . LEU A 1 81 ? 3.354 11.740 0.170 1.00 94.81 81 LEU A O 1
ATOM 675 N N . THR A 1 82 ? 1.357 11.427 -0.810 1.00 95.38 82 THR A N 1
ATOM 676 C CA . THR A 1 82 ? 0.743 10.761 0.344 1.00 95.38 82 THR A CA 1
ATOM 677 C C . THR A 1 82 ? 1.413 9.419 0.624 1.00 95.38 82 THR A C 1
ATOM 679 O O . THR A 1 82 ? 1.789 9.164 1.767 1.00 95.38 82 THR A O 1
ATOM 682 N N . ALA A 1 83 ? 1.671 8.599 -0.398 1.00 95.62 83 ALA A N 1
ATOM 683 C CA . ALA A 1 83 ? 2.383 7.330 -0.242 1.00 95.62 83 ALA A CA 1
ATOM 684 C C . ALA A 1 83 ? 3.797 7.528 0.338 1.00 95.62 83 ALA A C 1
ATOM 686 O O . ALA A 1 83 ? 4.191 6.833 1.275 1.00 95.62 83 ALA A O 1
ATOM 687 N N . VAL A 1 84 ? 4.538 8.534 -0.141 1.00 93.94 84 VAL A N 1
ATOM 688 C CA . VAL A 1 84 ? 5.845 8.918 0.426 1.00 93.94 84 VAL A CA 1
ATOM 689 C C . VAL A 1 84 ? 5.710 9.334 1.895 1.00 93.94 84 VAL A C 1
ATOM 691 O O . VAL A 1 84 ? 6.546 8.962 2.720 1.00 93.94 84 VAL A O 1
ATOM 694 N N . SER A 1 85 ? 4.674 10.103 2.240 1.00 92.31 85 SER A N 1
ATOM 695 C CA . SER A 1 85 ? 4.410 10.531 3.619 1.00 92.31 85 SER A CA 1
ATOM 696 C C . SER A 1 85 ? 4.140 9.336 4.536 1.00 92.31 85 SER A C 1
ATOM 698 O O . SER A 1 85 ? 4.784 9.216 5.580 1.00 92.31 85 SER A O 1
ATOM 700 N N . ILE A 1 86 ? 3.267 8.414 4.115 1.00 93.25 86 ILE A N 1
ATOM 701 C CA . ILE A 1 86 ? 2.978 7.157 4.822 1.00 93.25 86 ILE A CA 1
ATOM 702 C C . ILE A 1 86 ? 4.276 6.379 5.039 1.00 93.25 86 ILE A C 1
ATOM 704 O O . ILE A 1 86 ? 4.624 6.057 6.173 1.00 93.25 86 ILE A O 1
ATOM 708 N N . TRP 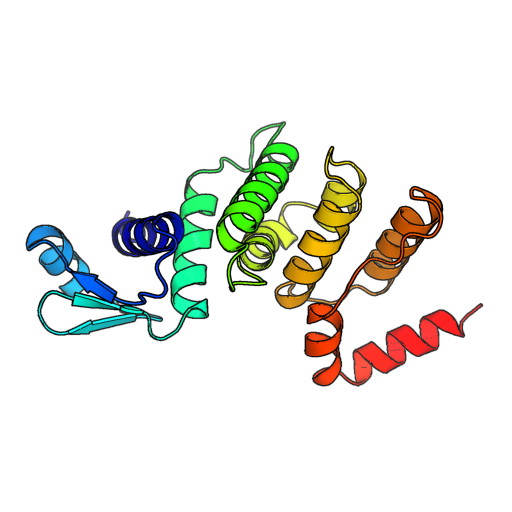A 1 87 ? 5.057 6.167 3.979 1.00 90.50 87 TRP A N 1
ATOM 709 C CA . TRP A 1 87 ? 6.333 5.461 4.062 1.00 90.50 87 TRP A CA 1
ATOM 710 C C . TRP A 1 87 ? 7.299 6.097 5.075 1.00 90.50 87 TRP A C 1
ATOM 712 O O . TRP A 1 87 ? 7.848 5.405 5.935 1.00 90.50 87 TRP A O 1
ATOM 722 N N . LYS A 1 88 ? 7.459 7.427 5.045 1.00 88.44 88 LYS A N 1
ATOM 723 C CA . LYS A 1 88 ? 8.306 8.169 6.000 1.00 88.44 88 LYS A CA 1
ATOM 724 C C . LYS A 1 88 ? 7.814 8.042 7.443 1.00 88.44 88 LYS A C 1
ATOM 726 O O . LYS A 1 88 ? 8.610 8.152 8.381 1.00 88.44 88 LYS A O 1
ATOM 731 N N . LYS A 1 89 ? 6.515 7.827 7.659 1.00 85.94 89 LYS A N 1
ATOM 732 C CA . LYS A 1 89 ? 5.952 7.562 8.990 1.00 85.94 89 LYS A CA 1
ATOM 733 C C . LYS A 1 89 ? 6.225 6.127 9.452 1.00 85.94 89 LYS A C 1
ATOM 735 O O . LYS A 1 89 ? 6.520 5.968 10.637 1.00 85.94 89 LYS A O 1
ATOM 740 N N . SER A 1 90 ? 6.252 5.156 8.537 1.00 76.56 90 SER A N 1
ATOM 741 C CA . SER A 1 90 ? 6.460 3.720 8.803 1.00 76.56 90 SER A CA 1
ATOM 742 C C . SER A 1 90 ? 7.923 3.261 8.945 1.00 76.56 90 SER A C 1
ATOM 744 O O . SER A 1 90 ? 8.156 2.081 9.202 1.00 76.56 90 SER A O 1
ATOM 746 N N . LEU A 1 91 ? 8.920 4.156 8.849 1.00 61.34 91 LEU A N 1
ATOM 747 C CA . LEU A 1 91 ? 10.375 3.857 8.857 1.00 61.34 91 LEU A CA 1
ATOM 748 C C . LEU A 1 91 ? 10.921 3.020 10.049 1.00 61.34 91 LEU A C 1
ATOM 750 O O . LEU A 1 91 ? 12.121 2.758 10.100 1.00 61.34 91 LEU A O 1
ATOM 754 N N . ARG A 1 92 ? 10.092 2.589 11.010 1.00 55.59 92 ARG A N 1
ATOM 755 C CA . ARG A 1 92 ? 10.481 1.812 12.203 1.00 55.59 92 ARG A CA 1
ATOM 756 C C . ARG A 1 92 ? 9.993 0.358 12.265 1.00 55.59 92 ARG A C 1
ATOM 758 O O . ARG A 1 92 ? 10.243 -0.282 13.277 1.00 55.59 92 ARG A O 1
ATOM 765 N N . GLY A 1 93 ? 9.382 -0.201 11.221 1.00 56.56 93 GLY A N 1
ATOM 766 C CA . GLY A 1 93 ? 9.084 -1.645 11.231 1.00 56.56 93 GLY A CA 1
ATOM 767 C C . GLY A 1 93 ? 8.015 -2.108 10.254 1.00 56.56 93 GLY A C 1
ATOM 768 O O . GLY A 1 93 ? 8.031 -3.266 9.846 1.00 56.56 93 GLY A O 1
ATOM 769 N N . ASP A 1 94 ? 7.145 -1.205 9.817 1.00 63.66 94 ASP A N 1
ATOM 770 C CA . ASP A 1 94 ? 6.124 -1.512 8.827 1.00 63.66 94 ASP A CA 1
ATOM 771 C C . ASP A 1 94 ? 6.655 -1.219 7.418 1.00 63.66 94 ASP A C 1
ATOM 773 O O . ASP A 1 94 ? 7.052 -0.103 7.071 1.00 63.66 94 ASP A O 1
ATOM 777 N N . ARG A 1 95 ? 6.721 -2.277 6.611 1.00 67.88 95 ARG A N 1
ATOM 778 C CA . ARG A 1 95 ? 7.346 -2.252 5.291 1.00 67.88 95 ARG A CA 1
ATOM 779 C C . ARG A 1 95 ? 6.352 -2.155 4.149 1.00 67.88 95 ARG A C 1
ATOM 781 O O . ARG A 1 95 ? 6.820 -2.209 3.021 1.00 67.88 95 ARG A O 1
ATOM 788 N N . SER A 1 96 ? 5.036 -2.067 4.370 1.00 87.81 96 SER A N 1
ATOM 789 C CA . SER A 1 96 ? 4.120 -2.186 3.224 1.00 87.81 96 SER A CA 1
ATOM 790 C C . SER A 1 96 ? 2.852 -1.338 3.220 1.00 87.81 96 SER A C 1
ATOM 792 O O . SER A 1 96 ? 2.157 -1.365 2.207 1.00 87.81 96 SER A O 1
ATOM 794 N N . THR A 1 97 ? 2.560 -0.545 4.257 1.00 92.94 97 THR A N 1
ATOM 795 C CA . THR A 1 97 ? 1.350 0.307 4.274 1.00 92.94 97 THR A CA 1
ATOM 796 C C . THR A 1 97 ? 1.290 1.315 3.128 1.00 92.94 97 THR A C 1
ATOM 798 O O . THR A 1 97 ? 0.221 1.527 2.561 1.00 92.94 97 THR A O 1
ATOM 801 N N . ALA A 1 98 ? 2.416 1.909 2.715 1.00 94.56 98 ALA A N 1
ATOM 802 C CA . ALA A 1 98 ? 2.404 2.824 1.569 1.00 94.56 98 ALA A CA 1
ATOM 803 C C . ALA A 1 98 ? 2.091 2.082 0.260 1.00 94.56 98 ALA A C 1
ATOM 805 O O . ALA A 1 98 ? 1.356 2.595 -0.580 1.00 94.56 98 ALA A O 1
ATOM 806 N N . GLY A 1 99 ? 2.584 0.851 0.112 1.00 95.25 99 GLY A N 1
ATOM 807 C CA . GLY A 1 99 ? 2.222 -0.028 -0.999 1.00 95.25 99 GLY A CA 1
ATOM 808 C C . GLY A 1 99 ? 0.753 -0.442 -1.002 1.00 95.25 99 GLY A C 1
ATOM 809 O O . GLY A 1 99 ? 0.119 -0.424 -2.053 1.00 95.25 99 GLY A O 1
ATOM 810 N N . LEU A 1 100 ? 0.207 -0.761 0.174 1.00 95.75 100 LEU A N 1
ATOM 811 C CA . LEU A 1 100 ? -1.210 -1.079 0.354 1.00 95.75 100 LEU A CA 1
ATOM 812 C C . LEU A 1 100 ? -2.096 0.123 0.004 1.00 95.75 100 LEU A C 1
ATOM 814 O O . LEU A 1 100 ? -3.142 -0.025 -0.614 1.00 95.75 100 LEU A O 1
ATOM 818 N N . PHE A 1 101 ? -1.664 1.332 0.357 1.00 96.62 101 PHE A N 1
ATOM 819 C CA . PHE A 1 101 ? -2.353 2.555 -0.038 1.00 96.62 101 PHE A CA 1
ATOM 820 C C . PHE A 1 101 ? -2.335 2.748 -1.560 1.00 96.62 101 PHE A C 1
ATOM 822 O O . PHE A 1 101 ? -3.373 3.037 -2.152 1.00 96.62 101 PHE A O 1
ATOM 829 N N . LEU A 1 102 ? -1.184 2.544 -2.208 1.00 96.56 102 LEU A N 1
ATOM 830 C CA . LEU A 1 102 ? -1.068 2.644 -3.666 1.00 96.56 102 LEU A CA 1
ATOM 831 C C . LEU A 1 102 ? -1.934 1.606 -4.397 1.00 96.56 102 LEU A C 1
ATOM 833 O O . LEU A 1 102 ? -2.487 1.924 -5.449 1.00 96.56 102 LEU A O 1
ATOM 837 N N . SER A 1 103 ? -2.115 0.399 -3.844 1.00 96.12 103 SER A N 1
ATOM 838 C CA . SER A 1 103 ? -2.953 -0.634 -4.473 1.00 96.12 103 SER A CA 1
ATOM 839 C C . SER A 1 103 ? -4.442 -0.284 -4.517 1.00 96.12 103 SER A C 1
ATOM 841 O O . SER A 1 103 ? -5.147 -0.748 -5.414 1.00 96.12 103 SER A O 1
ATOM 843 N N . LEU A 1 104 ? -4.921 0.620 -3.654 1.00 95.12 104 LEU A N 1
ATOM 844 C CA . LEU A 1 104 ? -6.285 1.158 -3.746 1.00 95.12 104 LEU A CA 1
ATOM 845 C C . LEU A 1 104 ? -6.520 1.990 -5.018 1.00 95.12 104 LEU A C 1
ATOM 847 O O . LEU A 1 104 ? -7.667 2.176 -5.426 1.00 95.12 104 LEU A O 1
ATOM 851 N N . TYR A 1 105 ? -5.451 2.480 -5.651 1.00 94.88 105 TYR A N 1
ATOM 852 C CA . TYR A 1 105 ? -5.503 3.296 -6.864 1.00 94.88 105 TYR A CA 1
ATOM 853 C C . TYR A 1 105 ? -5.053 2.549 -8.123 1.00 94.88 105 TYR A C 1
ATOM 855 O O . TYR A 1 105 ? -4.966 3.170 -9.179 1.00 94.88 105 TYR A O 1
ATOM 863 N N . GLU A 1 106 ? -4.809 1.236 -8.053 1.00 92.75 106 GLU A N 1
ATOM 864 C CA . GLU A 1 106 ? -4.315 0.441 -9.191 1.00 92.75 106 GLU A CA 1
ATOM 865 C C . GLU A 1 106 ? -5.240 0.509 -10.423 1.00 92.75 106 GLU A C 1
ATOM 867 O O . GLU A 1 106 ? -4.756 0.490 -11.550 1.00 92.75 106 GLU A O 1
ATOM 872 N N . ASP A 1 107 ? -6.554 0.669 -10.224 1.00 90.88 107 ASP A N 1
ATOM 873 C CA . ASP A 1 107 ? -7.521 0.843 -11.323 1.00 90.88 107 ASP A CA 1
ATOM 874 C C . ASP A 1 107 ? -7.652 2.296 -11.810 1.00 90.88 107 ASP A C 1
ATOM 876 O O . ASP A 1 107 ? -8.280 2.554 -12.836 1.00 90.88 107 ASP A O 1
ATOM 880 N N . LYS A 1 108 ? -7.132 3.259 -11.043 1.00 90.75 108 LYS A N 1
ATOM 881 C CA . LYS A 1 108 ? -7.327 4.697 -11.276 1.00 90.75 108 LYS A CA 1
ATOM 882 C C . LYS A 1 108 ? -6.109 5.359 -11.907 1.00 90.75 108 LYS A C 1
ATOM 884 O O . LYS A 1 108 ? -6.270 6.290 -12.689 1.00 90.75 108 LYS A O 1
ATOM 889 N N . ILE A 1 109 ? -4.905 4.904 -11.563 1.00 91.81 109 ILE A N 1
ATOM 890 C CA . ILE A 1 109 ? -3.646 5.472 -12.055 1.00 91.81 109 ILE A CA 1
ATOM 891 C C . ILE A 1 109 ? -2.670 4.369 -12.460 1.00 91.81 109 ILE A C 1
ATOM 893 O O . ILE A 1 109 ? -2.667 3.274 -11.898 1.00 91.81 109 ILE A O 1
ATOM 897 N N . ASN A 1 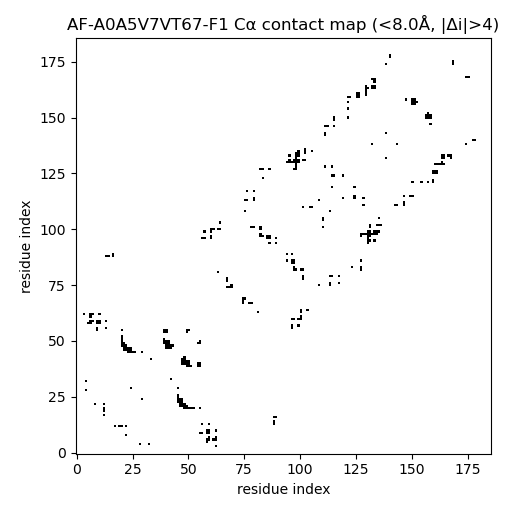110 ? -1.759 4.688 -13.379 1.00 93.06 110 ASN A N 1
ATOM 898 C CA . ASN A 1 110 ? -0.600 3.839 -13.630 1.00 93.06 110 ASN A CA 1
ATOM 899 C C . ASN A 1 110 ? 0.482 4.130 -12.578 1.00 93.06 110 ASN A C 1
ATOM 901 O O . ASN A 1 110 ? 1.330 4.999 -12.775 1.00 93.06 110 ASN A O 1
ATOM 905 N N . VAL A 1 111 ? 0.454 3.395 -11.462 1.00 95.06 111 VAL A N 1
ATOM 906 C CA . VAL A 1 111 ? 1.379 3.589 -10.327 1.00 95.06 111 VAL A CA 1
ATOM 907 C C . VAL A 1 111 ? 2.850 3.511 -10.757 1.00 95.06 111 VAL A C 1
ATOM 909 O O . VAL A 1 111 ? 3.661 4.317 -10.307 1.00 95.06 111 VAL A O 1
ATOM 912 N N . TRP A 1 112 ? 3.207 2.586 -11.653 1.00 95.31 112 TRP A N 1
ATOM 913 C CA . TRP A 1 112 ? 4.581 2.449 -12.150 1.00 95.31 112 TRP A CA 1
ATOM 914 C C . TRP A 1 112 ? 5.046 3.710 -12.867 1.00 95.31 112 TRP A C 1
ATOM 916 O O . TRP A 1 112 ? 6.116 4.238 -12.562 1.00 95.31 112 TRP A O 1
ATOM 926 N N . GLN A 1 113 ? 4.226 4.211 -13.792 1.00 95.00 113 GLN A N 1
ATOM 927 C CA . GLN A 1 113 ? 4.532 5.431 -14.528 1.00 95.00 113 GLN A CA 1
ATOM 928 C C . GLN A 1 113 ? 4.587 6.640 -13.591 1.00 95.00 113 GLN A C 1
ATOM 930 O O . GLN A 1 113 ? 5.549 7.404 -13.655 1.00 95.00 113 GLN A O 1
ATOM 935 N N . ALA A 1 114 ? 3.618 6.753 -12.680 1.00 95.25 114 ALA A N 1
ATOM 936 C CA . ALA A 1 114 ? 3.546 7.823 -11.693 1.00 95.25 114 ALA A CA 1
ATOM 937 C C . ALA A 1 114 ? 4.820 7.898 -10.839 1.00 95.25 114 ALA A C 1
ATOM 939 O O . ALA A 1 114 ? 5.373 8.976 -10.627 1.00 95.25 114 ALA A O 1
ATOM 940 N N . LEU A 1 115 ? 5.346 6.749 -10.399 1.00 95.44 115 LEU A N 1
ATOM 941 C CA . LEU A 1 115 ? 6.607 6.683 -9.658 1.00 95.44 115 LEU A CA 1
ATOM 942 C C . LEU A 1 115 ? 7.807 7.131 -10.513 1.00 95.44 115 LEU A C 1
ATOM 944 O O . LEU A 1 115 ? 8.670 7.842 -10.000 1.00 95.44 115 LEU A O 1
ATOM 948 N N . LEU A 1 116 ? 7.860 6.781 -11.805 1.00 94.50 116 LEU A N 1
ATOM 949 C CA . LEU A 1 116 ? 8.957 7.167 -12.712 1.00 94.50 116 LEU A CA 1
ATOM 950 C C . LEU A 1 116 ? 8.998 8.671 -13.016 1.00 94.50 116 LEU A C 1
ATOM 952 O O . LEU A 1 116 ? 10.089 9.235 -13.192 1.00 94.50 116 LEU A O 1
ATOM 956 N N . THR A 1 117 ? 7.825 9.302 -13.117 1.00 93.62 117 THR A N 1
ATOM 957 C CA . THR A 1 117 ? 7.665 10.733 -13.426 1.00 93.62 117 THR A CA 1
ATOM 958 C C . THR A 1 117 ? 7.583 11.617 -12.189 1.00 93.62 117 THR A C 1
ATOM 960 O O . THR A 1 117 ? 7.652 12.838 -12.318 1.00 93.62 117 THR A O 1
ATOM 963 N N . SER A 1 118 ? 7.445 11.028 -11.001 1.00 93.19 118 SER A N 1
ATOM 964 C CA . SER A 1 118 ? 7.429 11.767 -9.742 1.00 93.19 118 SER A CA 1
ATOM 965 C C . SER A 1 118 ? 8.765 12.454 -9.437 1.00 93.19 118 SER A C 1
ATOM 967 O O . SER A 1 118 ? 9.820 12.127 -9.983 1.00 93.19 118 SER A O 1
ATOM 969 N N . GLU A 1 119 ? 8.718 13.390 -8.490 1.00 91.69 119 GLU A N 1
ATOM 970 C CA . GLU A 1 119 ? 9.898 14.047 -7.916 1.00 91.69 119 GLU A CA 1
ATOM 971 C C . GLU A 1 119 ? 10.609 13.170 -6.859 1.00 91.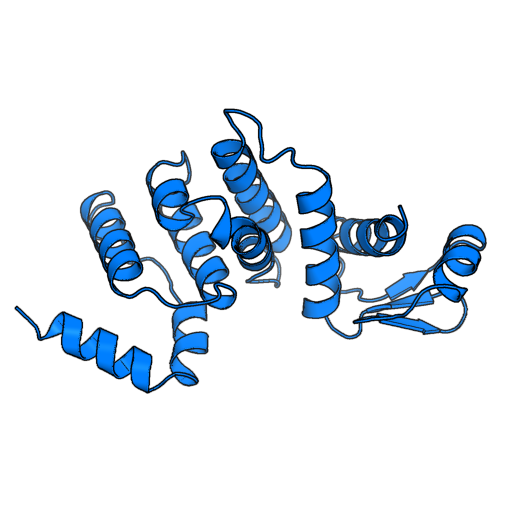69 119 GLU A C 1
ATOM 973 O O . GLU A 1 119 ? 11.527 13.636 -6.184 1.00 91.69 119 GLU A O 1
ATOM 978 N N . CYS A 1 120 ? 10.198 11.907 -6.684 1.00 91.25 120 CYS A N 1
ATOM 979 C CA . CYS A 1 120 ? 10.833 10.989 -5.745 1.00 91.25 120 CYS A CA 1
ATOM 980 C C . CYS A 1 120 ? 12.294 10.717 -6.123 1.00 91.25 120 CYS A C 1
ATOM 982 O O . CYS A 1 120 ? 12.661 10.591 -7.295 1.00 91.25 120 CYS A O 1
ATOM 984 N N . SER A 1 121 ? 13.134 10.538 -5.105 1.00 91.62 121 SER A N 1
ATOM 985 C CA . SER A 1 121 ? 14.458 9.950 -5.300 1.00 91.62 121 SER A CA 1
ATOM 986 C C . SER A 1 121 ? 14.345 8.515 -5.825 1.00 91.62 121 SER A C 1
ATOM 988 O O . SER A 1 121 ? 13.343 7.830 -5.618 1.00 91.62 121 SER A O 1
ATOM 990 N N . GLN A 1 122 ? 15.408 8.009 -6.450 1.00 90.69 122 GLN A N 1
ATOM 991 C CA . GLN A 1 122 ? 15.470 6.623 -6.920 1.00 90.69 122 GLN A CA 1
ATOM 992 C C . GLN A 1 122 ? 15.236 5.607 -5.791 1.00 90.69 122 GLN A C 1
ATOM 994 O O . GLN A 1 122 ? 14.633 4.558 -6.011 1.00 90.69 122 GLN A O 1
ATOM 999 N N . TYR A 1 123 ? 15.666 5.936 -4.570 1.00 90.50 123 TYR A N 1
ATOM 1000 C CA . TYR A 1 123 ? 15.421 5.108 -3.395 1.00 90.50 123 TYR A CA 1
ATOM 1001 C C . TYR A 1 123 ? 13.940 5.112 -3.001 1.00 90.50 123 TYR A C 1
ATOM 1003 O O . TYR A 1 123 ? 13.354 4.047 -2.848 1.00 90.50 123 TYR A O 1
ATOM 1011 N N . GLU A 1 124 ? 13.311 6.288 -2.911 1.00 92.06 124 GLU A N 1
ATOM 1012 C CA . GLU A 1 124 ? 11.873 6.409 -2.630 1.00 92.06 124 GLU A CA 1
ATOM 1013 C C . GLU A 1 124 ? 11.029 5.677 -3.678 1.00 92.06 124 GLU A C 1
ATOM 1015 O O . GLU A 1 124 ? 10.157 4.888 -3.323 1.00 92.06 124 GLU A O 1
ATOM 1020 N N . ALA A 1 125 ? 11.320 5.891 -4.964 1.00 93.50 125 ALA A N 1
ATOM 1021 C CA . ALA A 1 125 ? 10.571 5.290 -6.060 1.00 93.50 125 ALA A CA 1
ATOM 1022 C C . ALA A 1 125 ? 10.680 3.758 -6.062 1.00 93.50 125 ALA A C 1
ATOM 1024 O O . ALA A 1 125 ? 9.664 3.072 -6.154 1.00 93.50 125 ALA A O 1
ATOM 1025 N N . THR A 1 126 ? 11.893 3.206 -5.930 1.00 93.38 126 THR A N 1
ATOM 1026 C CA . THR A 1 126 ? 12.082 1.744 -5.901 1.00 93.38 126 THR A CA 1
ATOM 1027 C C . THR A 1 126 ? 11.517 1.105 -4.639 1.00 93.38 126 THR A C 1
ATOM 1029 O O . THR A 1 126 ? 10.936 0.027 -4.725 1.00 93.38 126 THR A O 1
ATOM 1032 N N . PHE A 1 127 ? 11.609 1.772 -3.485 1.00 92.12 127 PHE A N 1
ATOM 1033 C CA . PHE A 1 127 ? 11.034 1.251 -2.250 1.00 92.12 127 PHE A CA 1
ATOM 1034 C C . PHE A 1 127 ? 9.506 1.229 -2.308 1.00 92.12 127 PHE A C 1
ATOM 1036 O O . PHE A 1 127 ? 8.902 0.208 -1.998 1.00 92.12 127 PHE A O 1
ATOM 1043 N N . LEU A 1 128 ? 8.871 2.318 -2.753 1.00 94.12 128 LEU A N 1
ATOM 1044 C CA . LEU A 1 128 ? 7.417 2.362 -2.938 1.00 94.12 128 LEU A CA 1
ATOM 1045 C C . LEU A 1 128 ? 6.941 1.344 -3.975 1.00 94.12 128 LEU A C 1
ATOM 1047 O O . LEU A 1 128 ? 5.916 0.705 -3.756 1.00 94.12 128 LEU A O 1
ATOM 1051 N N . ALA A 1 129 ? 7.698 1.149 -5.056 1.00 94.94 129 ALA A N 1
ATOM 1052 C CA . ALA A 1 129 ? 7.428 0.107 -6.039 1.00 94.94 129 ALA A CA 1
ATOM 1053 C C . ALA A 1 129 ? 7.475 -1.305 -5.426 1.00 94.94 129 ALA A C 1
ATOM 1055 O O . ALA A 1 129 ? 6.575 -2.102 -5.685 1.00 94.94 129 ALA A O 1
ATOM 1056 N N . ASP A 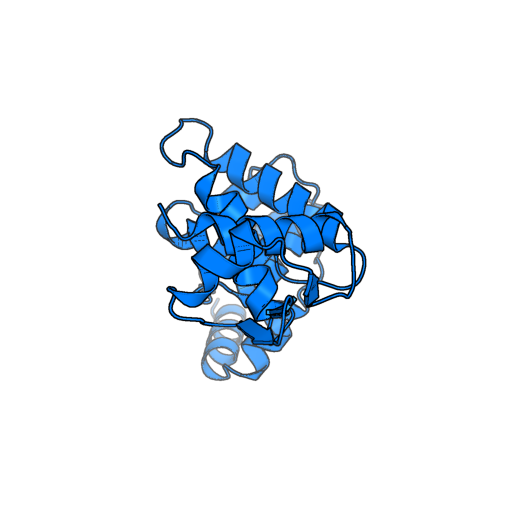1 130 ? 8.471 -1.605 -4.582 1.00 93.94 130 ASP A N 1
ATOM 1057 C CA . ASP A 1 130 ? 8.557 -2.889 -3.868 1.00 93.94 130 ASP A CA 1
ATOM 1058 C C . ASP A 1 130 ? 7.386 -3.079 -2.888 1.00 93.94 130 ASP A C 1
ATOM 1060 O O . ASP A 1 130 ? 6.798 -4.155 -2.798 1.00 93.94 130 ASP A O 1
ATOM 1064 N N . GLN A 1 131 ? 6.965 -2.021 -2.189 1.00 93.69 131 GLN A N 1
ATOM 1065 C CA . GLN A 1 131 ? 5.771 -2.107 -1.344 1.00 93.69 131 GLN A CA 1
ATOM 1066 C C . GLN A 1 131 ? 4.501 -2.332 -2.159 1.00 93.69 131 GLN A C 1
ATOM 1068 O O . GLN A 1 131 ? 3.663 -3.150 -1.782 1.00 93.69 131 GLN A O 1
ATOM 1073 N N . PHE A 1 132 ? 4.331 -1.585 -3.249 1.00 95.25 132 PHE A N 1
ATOM 1074 C CA . PHE A 1 132 ? 3.149 -1.657 -4.099 1.00 95.25 132 PHE A CA 1
ATOM 1075 C C . PHE A 1 132 ? 3.013 -3.040 -4.728 1.00 95.25 132 PHE A C 1
ATOM 1077 O O . PHE A 1 132 ? 1.937 -3.631 -4.670 1.00 95.25 132 PHE A O 1
ATOM 1084 N N . ILE A 1 133 ? 4.103 -3.609 -5.250 1.00 93.50 133 ILE A N 1
ATOM 1085 C CA . ILE A 1 133 ? 4.059 -4.944 -5.847 1.00 93.50 133 ILE A CA 1
ATOM 1086 C C . ILE A 1 133 ? 3.739 -6.029 -4.821 1.00 93.50 133 ILE A C 1
ATOM 1088 O O . ILE A 1 133 ? 3.281 -7.083 -5.222 1.00 93.50 133 ILE A O 1
ATOM 1092 N N . LYS A 1 134 ? 3.898 -5.827 -3.510 1.00 92.31 134 LYS A N 1
ATOM 1093 C CA . LYS A 1 134 ? 3.378 -6.792 -2.526 1.00 92.31 134 LYS A CA 1
ATOM 1094 C C . LYS A 1 134 ? 1.850 -6.923 -2.604 1.00 92.31 134 LYS A C 1
ATOM 1096 O O . LYS A 1 134 ? 1.321 -8.021 -2.460 1.00 92.31 134 LYS A O 1
ATOM 1101 N N . HIS A 1 135 ? 1.175 -5.799 -2.845 1.00 93.00 135 HIS A N 1
ATOM 1102 C CA . HIS A 1 135 ? -0.273 -5.626 -2.693 1.00 93.00 135 HIS A CA 1
ATOM 1103 C C . HIS A 1 135 ? -1.034 -5.468 -4.010 1.00 93.00 135 HIS A C 1
ATOM 1105 O O . HIS A 1 135 ? -2.264 -5.499 -4.001 1.00 93.00 135 HIS A O 1
ATOM 1111 N N . SER A 1 136 ? -0.339 -5.275 -5.135 1.00 92.69 136 SER A N 1
ATOM 1112 C CA . SER A 1 136 ? -0.990 -5.136 -6.440 1.00 92.69 136 SER A CA 1
ATOM 1113 C C . SER A 1 136 ? -1.735 -6.419 -6.808 1.00 92.69 136 SER A C 1
ATOM 1115 O O . SER A 1 136 ? -1.313 -7.520 -6.449 1.00 92.69 136 SER A O 1
ATOM 1117 N N . ARG A 1 137 ? -2.828 -6.332 -7.561 1.00 91.38 137 ARG A N 1
ATOM 1118 C CA . ARG A 1 137 ? -3.645 -7.509 -7.915 1.00 91.38 137 ARG A CA 1
ATOM 1119 C C . ARG A 1 137 ? -2.900 -8.476 -8.822 1.00 91.38 137 ARG A C 1
ATOM 1121 O O . ARG A 1 137 ? -3.048 -9.688 -8.688 1.00 91.38 137 ARG A O 1
ATOM 1128 N N . ASN A 1 138 ? -2.060 -7.952 -9.711 1.00 88.44 138 ASN A N 1
ATOM 1129 C CA . ASN A 1 138 ? -1.270 -8.745 -10.646 1.00 88.44 138 ASN A CA 1
ATOM 1130 C C . ASN A 1 138 ? 0.179 -8.245 -10.733 1.00 88.44 138 ASN A C 1
ATOM 1132 O O . ASN A 1 138 ? 0.462 -7.061 -10.553 1.00 88.44 138 ASN A O 1
ATOM 1136 N N . ILE A 1 139 ? 1.091 -9.164 -11.052 1.00 89.06 139 ILE A N 1
ATOM 11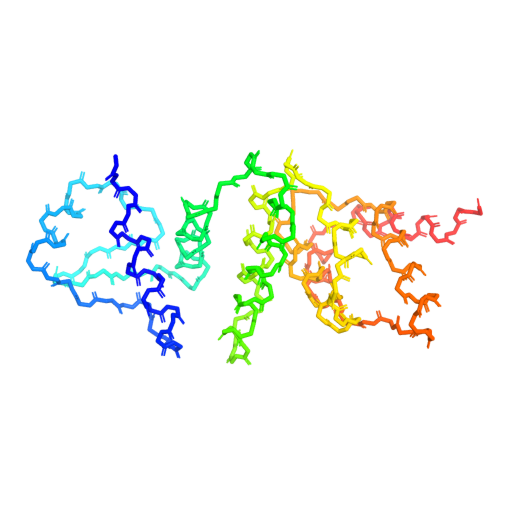37 C CA . ILE A 1 139 ? 2.464 -8.847 -11.448 1.00 89.06 139 ILE A CA 1
ATOM 1138 C C 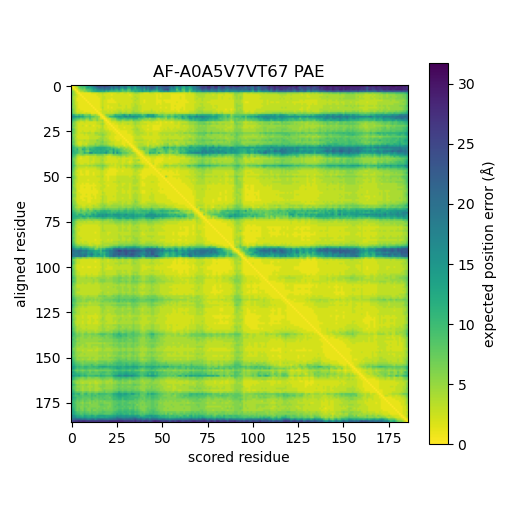. ILE A 1 139 ? 2.487 -8.773 -12.975 1.00 89.06 139 ILE A C 1
ATOM 1140 O O . ILE A 1 139 ? 2.579 -9.800 -13.660 1.00 89.06 139 ILE A O 1
ATOM 1144 N N . ASP A 1 140 ? 2.378 -7.556 -13.507 1.00 90.00 140 ASP A N 1
ATOM 1145 C CA . ASP A 1 140 ? 2.661 -7.296 -14.916 1.00 90.00 140 ASP A CA 1
ATOM 1146 C C . ASP A 1 140 ? 4.175 -7.211 -15.129 1.00 90.00 140 ASP A C 1
ATOM 1148 O O . ASP A 1 140 ? 4.839 -6.241 -14.759 1.00 90.00 140 ASP A O 1
ATOM 1152 N N . ILE A 1 141 ? 4.713 -8.257 -15.746 1.00 89.19 141 ILE A N 1
ATOM 1153 C CA . ILE A 1 141 ? 6.143 -8.420 -15.990 1.00 89.19 141 ILE A CA 1
ATOM 1154 C C . ILE A 1 141 ? 6.663 -7.364 -16.966 1.00 89.19 141 ILE A C 1
ATOM 1156 O O . ILE A 1 141 ? 7.782 -6.890 -16.794 1.00 89.19 141 ILE A O 1
ATOM 1160 N N . ASN A 1 142 ? 5.870 -6.934 -17.950 1.00 90.56 142 ASN A N 1
ATOM 1161 C CA . ASN A 1 142 ? 6.324 -5.917 -18.898 1.00 90.56 142 ASN A CA 1
ATOM 1162 C C . ASN A 1 142 ? 6.479 -4.559 -18.210 1.00 90.56 142 ASN A C 1
ATOM 1164 O O . ASN A 1 142 ? 7.519 -3.915 -18.360 1.00 90.56 142 ASN A O 1
ATOM 1168 N N . SER A 1 143 ? 5.491 -4.163 -17.404 1.00 92.19 143 SER A N 1
ATOM 1169 C CA . SER A 1 143 ? 5.566 -2.945 -16.589 1.00 92.19 143 SER A CA 1
ATOM 1170 C C . SER A 1 143 ? 6.730 -2.997 -15.596 1.00 92.19 143 SER A C 1
ATOM 1172 O O . SER A 1 143 ? 7.472 -2.023 -15.468 1.00 92.19 143 SER A O 1
ATOM 1174 N N . LEU A 1 144 ? 6.956 -4.151 -14.959 1.00 91.56 144 LEU A N 1
ATOM 1175 C CA . LEU A 1 144 ? 8.059 -4.360 -14.019 1.00 91.56 144 LEU A CA 1
ATOM 1176 C C . LEU A 1 144 ? 9.434 -4.177 -14.688 1.00 91.56 144 LEU A C 1
ATOM 1178 O O . LEU A 1 144 ? 10.274 -3.422 -14.198 1.00 91.56 144 LEU A O 1
ATOM 1182 N N . PHE A 1 145 ? 9.660 -4.817 -15.839 1.00 91.56 145 PHE A N 1
ATOM 1183 C CA . PHE A 1 145 ? 10.911 -4.680 -16.596 1.00 91.56 145 PHE A CA 1
ATOM 1184 C C . PHE A 1 145 ? 11.102 -3.261 -17.137 1.00 91.56 145 PHE A C 1
ATOM 1186 O O . PHE A 1 145 ? 12.213 -2.724 -17.095 1.00 91.56 145 PHE A O 1
ATOM 1193 N N . HIS A 1 146 ? 10.033 -2.627 -17.626 1.00 93.69 146 HIS A N 1
ATOM 1194 C CA . HIS A 1 146 ? 10.090 -1.238 -18.070 1.00 93.69 146 HIS A CA 1
ATOM 1195 C C . HIS A 1 146 ? 10.495 -0.304 -16.922 1.00 93.69 146 HIS A C 1
ATOM 1197 O O . HIS A 1 146 ? 11.404 0.513 -17.083 1.00 93.69 146 HIS A O 1
ATOM 1203 N N . PHE A 1 147 ? 9.899 -0.476 -15.742 1.00 94.81 147 PHE A N 1
ATOM 1204 C CA . PHE A 1 147 ? 10.251 0.286 -14.548 1.00 94.81 147 PHE A CA 1
ATOM 1205 C C . PHE A 1 147 ? 11.721 0.084 -14.154 1.00 94.81 147 PHE A C 1
ATOM 1207 O O . PHE A 1 147 ? 12.462 1.061 -14.021 1.00 94.81 147 PHE A O 1
ATOM 1214 N N . PHE A 1 148 ? 12.182 -1.167 -14.045 1.00 92.31 148 PHE A N 1
ATOM 1215 C CA . PHE A 1 148 ? 13.569 -1.476 -13.674 1.00 92.31 148 PHE A CA 1
ATOM 1216 C C . PHE A 1 148 ? 14.582 -0.940 -14.677 1.00 92.31 148 PHE A C 1
ATOM 1218 O O . PHE A 1 148 ? 15.547 -0.292 -14.277 1.00 92.31 148 PHE A O 1
ATOM 1225 N N . SER A 1 149 ? 14.360 -1.158 -15.974 1.00 92.06 149 SER A N 1
ATOM 1226 C CA . SER A 1 149 ? 15.256 -0.653 -17.020 1.00 92.06 149 SER A CA 1
ATOM 1227 C C . SER A 1 149 ? 15.326 0.876 -17.018 1.00 92.06 149 SER A C 1
ATOM 1229 O O . SER A 1 149 ? 16.413 1.444 -17.137 1.00 92.06 149 SER A O 1
ATOM 1231 N N . THR A 1 150 ? 14.195 1.553 -16.803 1.00 94.44 150 THR A N 1
ATOM 1232 C CA . THR A 1 150 ? 14.141 3.017 -16.738 1.00 94.44 150 THR A CA 1
ATOM 1233 C C . THR A 1 150 ? 14.916 3.542 -15.535 1.00 94.44 150 THR A C 1
ATOM 1235 O O . THR A 1 150 ? 15.752 4.429 -15.699 1.00 94.44 150 THR A O 1
ATOM 1238 N N . ILE A 1 151 ? 14.706 2.977 -14.341 1.00 93.81 151 ILE A N 1
ATOM 1239 C CA . ILE A 1 151 ? 15.453 3.359 -13.133 1.00 93.81 151 ILE A CA 1
ATOM 1240 C C . ILE A 1 151 ? 16.952 3.085 -13.301 1.00 93.81 151 ILE A C 1
ATOM 1242 O O . ILE A 1 151 ? 17.768 3.973 -13.044 1.00 93.81 151 ILE A O 1
ATOM 1246 N N . TYR A 1 152 ? 17.318 1.893 -13.774 1.00 92.12 152 TYR A N 1
ATOM 1247 C CA . TYR A 1 152 ? 18.707 1.486 -13.973 1.00 92.12 152 TYR A CA 1
ATOM 1248 C C . TYR A 1 152 ? 19.445 2.436 -14.923 1.00 92.12 152 TYR A C 1
ATOM 1250 O O . TYR A 1 152 ? 20.546 2.894 -14.616 1.00 92.12 152 TYR A O 1
ATOM 1258 N N . ASN A 1 153 ? 18.825 2.793 -16.050 1.00 91.62 153 ASN A N 1
ATOM 1259 C CA . ASN A 1 153 ? 19.427 3.694 -17.031 1.00 91.62 153 ASN A CA 1
ATOM 1260 C C . ASN A 1 153 ? 19.457 5.150 -16.546 1.00 91.62 153 ASN A C 1
ATOM 1262 O O . ASN A 1 153 ? 20.472 5.828 -16.702 1.00 91.62 153 ASN A O 1
ATOM 1266 N N . LYS A 1 154 ? 18.371 5.632 -15.929 1.00 91.44 154 LYS A N 1
ATOM 1267 C CA . LYS A 1 154 ? 18.247 7.022 -15.458 1.00 91.44 154 LYS A CA 1
ATOM 1268 C C . LYS A 1 154 ? 19.184 7.330 -14.286 1.00 91.44 154 LYS A C 1
ATOM 1270 O O . LYS A 1 154 ? 19.683 8.447 -14.194 1.00 91.44 154 LYS A O 1
ATOM 1275 N N . TYR A 1 155 ? 19.445 6.358 -13.410 1.00 89.69 155 TYR A N 1
ATOM 1276 C CA . TYR A 1 155 ? 20.176 6.562 -12.153 1.00 89.69 155 TYR A CA 1
ATOM 1277 C C . TYR A 1 155 ? 21.485 5.767 -12.074 1.00 89.69 155 TYR A C 1
ATOM 1279 O O . TYR A 1 155 ? 21.792 5.167 -11.048 1.00 89.69 155 TYR A O 1
ATOM 1287 N N . ASN A 1 156 ? 22.270 5.775 -13.156 1.00 87.75 156 ASN A N 1
ATOM 1288 C CA . ASN A 1 156 ? 23.628 5.218 -13.209 1.00 87.75 156 ASN A CA 1
ATOM 1289 C C . ASN A 1 156 ? 23.736 3.791 -12.638 1.00 87.75 156 ASN A C 1
ATOM 1291 O O . ASN A 1 156 ? 24.524 3.520 -11.731 1.00 87.75 156 ASN A O 1
ATOM 1295 N N . LYS A 1 157 ? 22.936 2.876 -13.189 1.00 89.25 157 LYS A N 1
ATOM 1296 C CA . LYS A 1 157 ? 22.916 1.449 -12.838 1.00 89.25 157 LYS A CA 1
ATOM 1297 C C . LYS A 1 157 ? 22.425 1.155 -11.418 1.00 89.25 157 LYS A C 1
ATOM 1299 O O . LYS A 1 157 ? 22.763 0.120 -10.848 1.00 89.25 157 LYS A O 1
ATOM 1304 N N . TYR A 1 158 ? 21.624 2.046 -10.835 1.00 89.88 158 TYR A N 1
ATOM 1305 C CA . TYR A 1 158 ? 20.950 1.779 -9.569 1.00 89.88 158 TYR A CA 1
ATOM 1306 C C . TYR A 1 158 ? 19.967 0.609 -9.713 1.00 89.88 158 TYR A C 1
ATOM 1308 O O . TYR A 1 158 ? 19.103 0.623 -10.587 1.00 89.88 158 TYR A O 1
ATOM 1316 N N . VAL A 1 159 ? 20.105 -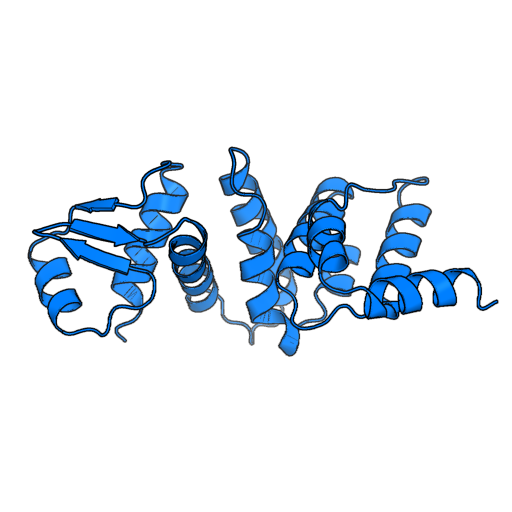0.398 -8.849 1.00 84.25 159 VAL A N 1
ATOM 1317 C CA . VAL A 1 159 ? 19.342 -1.657 -8.937 1.00 84.25 159 VAL A CA 1
ATOM 1318 C C . VAL A 1 159 ? 18.139 -1.678 -7.989 1.00 84.25 159 VAL A C 1
ATOM 1320 O O . VAL A 1 159 ? 17.209 -2.440 -8.214 1.00 84.25 159 VAL A O 1
ATOM 1323 N N . GLY A 1 160 ? 18.114 -0.824 -6.959 1.00 84.31 160 GLY A N 1
ATOM 1324 C CA . GLY A 1 160 ? 17.078 -0.863 -5.921 1.00 84.31 160 GLY A CA 1
ATOM 1325 C C . GLY A 1 160 ? 17.150 -2.110 -5.029 1.00 84.31 160 GLY A C 1
ATOM 1326 O O . GLY A 1 160 ? 18.035 -2.954 -5.175 1.00 84.31 160 GLY A O 1
ATOM 1327 N N . THR A 1 161 ? 16.209 -2.210 -4.090 1.00 79.50 161 THR A N 1
ATOM 1328 C CA . THR A 1 161 ? 16.024 -3.382 -3.222 1.00 79.50 161 THR A CA 1
ATOM 1329 C C . THR A 1 161 ? 14.577 -3.840 -3.341 1.00 79.50 161 THR A C 1
ATOM 1331 O O . THR A 1 161 ? 13.680 -3.068 -3.016 1.00 79.50 161 THR A O 1
ATOM 1334 N N . PHE A 1 162 ? 14.369 -5.084 -3.779 1.00 88.44 162 PHE A N 1
ATOM 1335 C CA . PHE A 1 162 ? 13.044 -5.644 -4.064 1.00 88.44 162 PHE A CA 1
ATOM 1336 C C . PHE A 1 162 ? 12.765 -6.909 -3.238 1.00 88.44 162 PHE A C 1
ATOM 1338 O O . PHE A 1 162 ? 12.703 -8.021 -3.766 1.00 88.44 162 PHE A O 1
ATOM 1345 N N . ILE A 1 163 ? 12.696 -6.752 -1.913 1.00 90.06 163 ILE A N 1
ATOM 1346 C CA . ILE A 1 163 ? 12.515 -7.878 -0.981 1.00 90.06 163 ILE A CA 1
ATOM 1347 C C . ILE A 1 163 ? 11.081 -8.404 -1.070 1.00 90.06 163 ILE A C 1
ATOM 1349 O O . ILE A 1 163 ? 10.876 -9.616 -1.131 1.00 90.06 163 ILE A O 1
ATOM 1353 N N . LEU A 1 164 ? 10.098 -7.505 -1.123 1.00 91.88 164 LEU A N 1
ATOM 1354 C CA . LEU A 1 164 ? 8.683 -7.868 -1.113 1.00 91.88 164 LEU A CA 1
ATOM 1355 C C . LEU A 1 164 ? 8.236 -8.475 -2.448 1.00 91.88 164 LEU A C 1
ATOM 1357 O O . LEU A 1 164 ? 7.402 -9.382 -2.460 1.00 91.88 164 LEU A O 1
ATOM 1361 N N . LEU A 1 165 ? 8.840 -8.061 -3.568 1.00 92.12 165 LEU A N 1
ATOM 1362 C CA . LEU A 1 165 ? 8.718 -8.787 -4.834 1.00 92.12 165 LEU A CA 1
ATOM 1363 C C . LEU A 1 165 ? 9.178 -10.244 -4.684 1.00 92.12 165 LEU A C 1
ATOM 1365 O O . LEU A 1 165 ? 8.492 -11.153 -5.147 1.00 92.12 165 LEU A O 1
ATOM 1369 N N . GLY A 1 166 ? 10.320 -10.470 -4.029 1.00 91.06 166 GLY A N 1
ATOM 1370 C CA . GLY A 1 166 ? 10.843 -11.811 -3.765 1.00 91.06 166 GLY A CA 1
ATOM 1371 C C . GLY A 1 166 ? 9.881 -12.659 -2.929 1.00 91.06 166 GLY A C 1
ATOM 1372 O O . GLY A 1 166 ? 9.572 -13.787 -3.310 1.00 91.06 166 GLY A O 1
ATOM 1373 N N . GLU A 1 167 ? 9.348 -12.096 -1.841 1.00 91.19 167 GLU A N 1
ATOM 1374 C CA . GLU A 1 167 ? 8.326 -12.744 -1.001 1.00 91.19 167 GLU A CA 1
ATOM 1375 C C . GLU A 1 167 ? 7.077 -13.117 -1.811 1.00 91.19 167 GLU A C 1
ATOM 1377 O O . GLU A 1 167 ? 6.558 -14.230 -1.695 1.00 91.19 167 GLU A O 1
ATOM 1382 N N . ARG A 1 168 ? 6.610 -12.215 -2.680 1.00 90.19 168 ARG A N 1
ATOM 1383 C CA . ARG A 1 168 ? 5.435 -12.462 -3.521 1.00 90.19 168 ARG A CA 1
ATOM 1384 C C . ARG A 1 168 ? 5.681 -13.552 -4.568 1.00 90.19 168 ARG A C 1
ATOM 1386 O O . ARG A 1 168 ? 4.815 -14.399 -4.802 1.00 90.19 168 ARG A O 1
ATOM 1393 N N . LEU A 1 169 ? 6.857 -13.549 -5.191 1.00 91.81 169 LEU A N 1
ATOM 1394 C CA . LEU A 1 169 ? 7.249 -14.537 -6.196 1.00 91.81 169 LEU A CA 1
ATOM 1395 C C . LEU A 1 169 ? 7.493 -15.928 -5.603 1.00 91.81 169 LEU A C 1
ATOM 1397 O O . LEU A 1 169 ? 7.224 -16.918 -6.283 1.00 91.81 169 LEU A O 1
ATOM 1401 N N . ALA A 1 170 ? 7.920 -16.026 -4.339 1.00 90.81 170 ALA A N 1
ATOM 1402 C CA . ALA A 1 170 ? 8.111 -17.309 -3.655 1.00 90.81 170 ALA A CA 1
ATOM 1403 C C . ALA A 1 170 ? 6.842 -18.182 -3.671 1.00 90.81 170 ALA A C 1
ATOM 1405 O O . ALA A 1 170 ? 6.930 -19.405 -3.762 1.00 90.81 170 ALA A O 1
ATOM 1406 N N . ASN A 1 171 ? 5.666 -17.548 -3.671 1.00 85.50 171 ASN A N 1
ATOM 1407 C CA . ASN A 1 171 ? 4.367 -18.218 -3.735 1.00 85.50 171 ASN A CA 1
ATOM 1408 C C . ASN A 1 171 ? 3.768 -18.271 -5.155 1.00 85.50 171 ASN A C 1
ATOM 1410 O O . ASN A 1 171 ? 2.637 -18.720 -5.323 1.00 85.50 171 ASN A O 1
ATOM 1414 N N . SER A 1 172 ? 4.501 -17.825 -6.184 1.00 88.38 172 SER A N 1
ATOM 1415 C CA . SER A 1 172 ? 4.015 -17.720 -7.570 1.00 88.38 172 SER A CA 1
ATOM 1416 C C . SER A 1 172 ? 4.998 -18.307 -8.599 1.00 88.38 172 SER A C 1
ATOM 1418 O O . SER A 1 172 ? 5.518 -17.567 -9.441 1.00 88.38 172 SER A O 1
ATOM 1420 N N . PRO A 1 173 ? 5.232 -19.638 -8.621 1.00 88.69 173 PRO A N 1
ATOM 1421 C CA . PRO A 1 173 ? 6.214 -20.249 -9.520 1.00 88.69 173 PRO A CA 1
ATOM 1422 C C . PRO A 1 173 ? 5.997 -19.921 -11.002 1.00 88.69 173 PRO A C 1
ATOM 1424 O O . PRO A 1 173 ? 6.962 -19.718 -11.731 1.00 88.69 173 PRO A O 1
ATOM 1427 N N . GLN A 1 174 ? 4.746 -19.831 -11.464 1.00 90.44 174 GLN A N 1
ATOM 1428 C CA . GLN A 1 174 ? 4.425 -19.485 -12.857 1.00 90.44 174 GLN A CA 1
ATOM 1429 C C . GLN A 1 174 ? 4.967 -18.101 -13.244 1.00 90.44 174 GLN A C 1
ATOM 1431 O O . GLN A 1 174 ? 5.589 -17.959 -14.293 1.00 90.44 174 GLN A O 1
ATOM 1436 N N . LYS A 1 175 ? 4.835 -17.107 -12.356 1.00 90.50 175 LYS A N 1
ATOM 1437 C CA . LYS A 1 175 ? 5.376 -15.760 -12.579 1.00 90.50 175 LYS A CA 1
ATOM 1438 C C . LYS A 1 175 ? 6.898 -15.746 -12.612 1.00 90.50 175 LYS A C 1
ATOM 1440 O O . LYS A 1 175 ? 7.472 -15.036 -13.432 1.00 90.50 175 LYS A O 1
ATOM 1445 N N . CYS A 1 176 ? 7.555 -16.578 -11.804 1.00 90.75 176 CYS A N 1
ATOM 1446 C CA . CYS A 1 176 ? 9.004 -16.761 -11.900 1.00 90.75 176 CYS A CA 1
ATOM 1447 C C . CYS A 1 176 ? 9.414 -17.283 -13.284 1.00 90.75 176 CYS A C 1
ATOM 1449 O O . CYS A 1 176 ? 10.344 -16.747 -13.880 1.00 90.75 176 CYS A O 1
ATOM 1451 N N . HIS A 1 177 ? 8.703 -18.281 -13.822 1.00 90.44 177 HIS A N 1
ATOM 1452 C CA . HIS A 1 177 ? 8.981 -18.807 -15.162 1.00 90.44 177 HIS A CA 1
ATOM 1453 C C . HIS A 1 177 ? 8.743 -17.760 -16.251 1.00 90.44 177 HIS A C 1
ATOM 1455 O O . HIS A 1 177 ? 9.560 -17.643 -17.155 1.00 90.44 177 HIS A O 1
ATOM 1461 N N . GLU A 1 178 ? 7.670 -16.970 -16.166 1.00 91.06 178 GLU A N 1
ATOM 1462 C CA . GLU A 1 178 ? 7.423 -15.877 -17.114 1.00 91.06 178 GLU A CA 1
ATOM 1463 C C . GLU A 1 178 ? 8.559 -14.834 -17.091 1.00 91.06 178 GLU A C 1
ATOM 1465 O O . GLU A 1 178 ? 9.024 -14.418 -18.151 1.00 91.06 178 GLU A O 1
ATOM 1470 N N . ILE A 1 179 ? 9.054 -14.451 -15.905 1.00 89.75 179 ILE A N 1
ATOM 1471 C CA . ILE A 1 179 ? 10.191 -13.522 -15.755 1.00 89.75 179 ILE A CA 1
ATOM 1472 C C . ILE A 1 179 ? 11.457 -14.117 -16.380 1.00 89.75 179 ILE A C 1
ATOM 1474 O O . ILE A 1 179 ? 12.130 -13.446 -17.160 1.00 89.75 179 ILE A O 1
ATOM 1478 N N . ILE A 1 180 ? 11.770 -15.374 -16.056 1.00 89.81 180 ILE A N 1
ATOM 1479 C CA . ILE A 1 180 ? 12.928 -16.093 -16.604 1.00 89.81 180 ILE A CA 1
ATOM 1480 C C . ILE A 1 180 ? 12.827 -16.151 -18.128 1.00 89.81 180 ILE A C 1
ATOM 1482 O O . ILE A 1 180 ? 13.751 -15.736 -18.820 1.00 89.81 180 ILE A O 1
ATOM 1486 N N . ASN A 1 181 ? 11.686 -16.588 -18.661 1.00 89.88 181 ASN A N 1
ATOM 1487 C CA . ASN A 1 181 ? 11.464 -16.659 -20.100 1.00 89.88 181 ASN A CA 1
ATOM 1488 C C . ASN A 1 181 ? 11.626 -15.289 -20.750 1.00 89.88 181 ASN A C 1
ATOM 1490 O O . ASN A 1 181 ? 12.242 -15.208 -21.806 1.00 89.88 181 ASN A O 1
ATOM 1494 N N . ARG A 1 182 ? 11.153 -14.205 -20.121 1.00 86.62 182 ARG A N 1
ATOM 1495 C CA . ARG A 1 182 ? 11.331 -12.848 -20.650 1.00 86.62 182 ARG A CA 1
ATOM 1496 C C . ARG A 1 182 ? 12.801 -12.437 -20.753 1.00 86.62 182 ARG A C 1
ATOM 1498 O O . ARG A 1 182 ? 13.135 -11.746 -21.705 1.00 86.62 182 ARG A O 1
ATOM 1505 N N . PHE A 1 183 ? 13.663 -12.866 -19.827 1.00 83.44 183 PHE A N 1
ATOM 1506 C CA . PHE A 1 183 ? 15.112 -12.626 -19.908 1.00 83.44 183 PHE A CA 1
ATOM 1507 C C . PHE A 1 183 ? 15.792 -13.386 -21.054 1.00 83.44 183 PHE A C 1
ATOM 1509 O O . PHE A 1 183 ? 16.794 -12.906 -21.574 1.00 83.44 183 PHE A O 1
ATOM 1516 N N . TYR A 1 184 ? 15.272 -14.558 -21.420 1.00 83.50 184 TYR A N 1
ATOM 1517 C CA . TYR A 1 184 ? 15.831 -15.417 -22.473 1.00 83.50 184 TYR A CA 1
ATOM 1518 C C . TYR A 1 184 ? 15.109 -15.301 -23.822 1.00 83.50 184 TYR A C 1
ATOM 1520 O O . TYR A 1 184 ? 15.507 -15.949 -24.785 1.00 83.50 184 TYR A O 1
ATOM 1528 N N . SER A 1 185 ? 14.036 -14.515 -23.886 1.00 73.00 185 SER A N 1
ATOM 1529 C CA . SER A 1 185 ? 13.322 -14.214 -25.124 1.00 73.00 185 SER A CA 1
ATOM 1530 C C . SER A 1 185 ? 13.906 -12.925 -25.689 1.00 73.00 185 SER A C 1
ATOM 1532 O O . SER A 1 185 ? 13.587 -11.852 -25.172 1.00 73.00 185 SER A O 1
ATOM 1534 N N . ASP A 1 186 ? 14.784 -13.079 -26.684 1.00 53.19 186 ASP A N 1
ATOM 1535 C CA . ASP A 1 186 ? 15.438 -12.001 -27.445 1.00 53.19 186 ASP A CA 1
ATOM 1536 C C . ASP A 1 186 ? 14.474 -10.868 -27.853 1.00 53.19 186 ASP A C 1
ATOM 1538 O O . ASP A 1 186 ? 13.383 -11.161 -28.404 1.00 53.19 186 ASP A O 1
#